Protein AF-X0WEZ9-F1 (afdb_monomer)

Radius of gyration: 29.3 Å; Cα contacts (8 Å, |Δi|>4): 334; chains: 1; bounding box: 61×36×74 Å

pLDDT: mean 95.78, std 3.7, range [72.44, 98.81]

Secondary structure (DSSP, 8-state):
-TT--HHHHHHHHHHHHHTT----EEEEE---SSPPGGG--TTHHHHHHHH-TTSEEEEEE-SPPPTT-HHHHHHHHTT-S-EEE-B-S-TTSSSTTTTTSB-HHHHHHHHHHHHHHHHHT---SSPPHHHHHHHHHHS-EEEESS-B-TTPBP-GGGEEEESS-SS--GGGHHHHTTPBBSS-B-TTPBP-GGGB-

Sequence (197 aa):
TGASYLSEIQETVNFIKSKGGKELALLHCNLAYPTPNNEANLLRIIELKNRFPEIIIGYSDHTIPDDEVTIPLIAVALGAKIIEKHFTLDRNLPEDDHYHSVDPTLLHRMIERFKLAEDATTLTAEITDSEISARKNARRSLVANKTIPKGSIITPDMIIPKRPGGGISPALINKVLGRKVKAPIQMDQQINWDLFD

Foldseek 3Di:
DEPDDPVVVVVVVVVCVVVVNDAAEAAQEHPDQAQDPVRLPLCVQVVCCVVCVSHQYAHEHRHAADQQSVSRLVNVLSPHPDYHFAEDCALPDDDRRSRRGDHPNSVVNSVVSSVVSVVVNDDDPDDDPVCPVVLQWVAWAKAAQAKDAAFDFDDPNGIDTDDDDPAHHPVCVVVRGRFGFHHIGHGRGGHHPVRGD

Mean predicted aligned error: 5.4 Å

Structure (mmCIF, N/CA/C/O backbone):
data_AF-X0WEZ9-F1
#
_entry.id   AF-X0WEZ9-F1
#
loop_
_atom_site.group_PDB
_atom_site.id
_atom_site.type_symbol
_atom_site.label_atom_id
_atom_site.label_alt_id
_atom_site.label_comp_id
_atom_site.label_asym_id
_atom_site.label_entity_id
_atom_site.label_seq_id
_atom_site.pdbx_PDB_ins_code
_atom_site.Cartn_x
_atom_site.Cartn_y
_atom_site.Cartn_z
_atom_site.occupancy
_atom_site.B_iso_or_equiv
_atom_site.auth_seq_id
_atom_site.auth_comp_id
_atom_site.auth_asym_id
_atom_site.auth_atom_id
_atom_site.pdbx_PDB_model_num
ATOM 1 N N . THR A 1 1 ? 3.824 -3.080 -22.231 1.00 96.00 1 THR A N 1
ATOM 2 C CA . THR A 1 1 ? 2.653 -2.733 -23.071 1.00 96.00 1 THR A CA 1
ATOM 3 C C . THR A 1 1 ? 2.662 -1.254 -23.461 1.00 96.00 1 THR A C 1
ATOM 5 O O . THR A 1 1 ? 1.619 -0.600 -23.428 1.00 96.00 1 THR A O 1
ATOM 8 N N . GLY A 1 2 ? 3.839 -0.699 -23.776 1.00 96.19 2 GLY A N 1
ATOM 9 C CA . GLY A 1 2 ? 3.969 0.708 -24.156 1.00 96.19 2 GLY A CA 1
ATOM 10 C C . GLY A 1 2 ? 3.319 0.972 -25.508 1.00 96.19 2 GLY A C 1
ATOM 11 O O . GLY A 1 2 ? 3.285 0.081 -26.351 1.00 96.19 2 GLY A O 1
ATOM 12 N N . ALA A 1 3 ? 2.765 2.173 -25.682 1.00 96.81 3 ALA A N 1
ATOM 13 C CA . ALA A 1 3 ? 2.066 2.591 -26.901 1.00 96.81 3 ALA A CA 1
ATOM 14 C C . ALA A 1 3 ? 0.916 1.660 -27.361 1.00 96.81 3 ALA A C 1
ATOM 16 O O . ALA A 1 3 ? 0.516 1.717 -28.517 1.00 96.81 3 ALA A O 1
ATOM 17 N N . SER A 1 4 ? 0.364 0.825 -26.470 1.00 97.50 4 SER A N 1
ATOM 18 C CA . SER A 1 4 ? -0.745 -0.085 -26.794 1.00 97.50 4 SER A CA 1
ATOM 19 C C . SER A 1 4 ? -2.068 0.371 -26.177 1.00 97.50 4 SER A C 1
ATOM 21 O O . SER A 1 4 ? -2.141 0.731 -24.990 1.00 97.50 4 SER A O 1
ATOM 23 N N . TYR A 1 5 ? -3.152 0.257 -26.941 1.00 97.06 5 TYR A N 1
ATOM 24 C CA . TYR A 1 5 ? -4.511 0.323 -26.415 1.00 97.06 5 TYR A CA 1
ATOM 25 C C . TYR A 1 5 ? -4.827 -0.910 -25.556 1.00 97.06 5 TYR A C 1
ATOM 27 O O . TYR A 1 5 ? -4.250 -1.985 -25.715 1.00 97.06 5 TYR A O 1
ATOM 35 N N . LEU A 1 6 ? -5.794 -0.783 -24.640 1.00 96.69 6 LEU A N 1
ATOM 36 C CA . LEU A 1 6 ? -6.224 -1.920 -23.808 1.00 96.69 6 LEU A CA 1
ATOM 37 C C . LEU A 1 6 ? -6.792 -3.080 -24.646 1.00 96.69 6 LEU A C 1
ATOM 39 O O . LEU A 1 6 ? -6.664 -4.234 -24.245 1.00 96.69 6 LEU A O 1
ATOM 43 N N . SER A 1 7 ? -7.399 -2.787 -25.800 1.00 97.88 7 SER A N 1
ATOM 44 C CA . SER A 1 7 ? -7.909 -3.796 -26.736 1.00 97.88 7 SER A CA 1
ATOM 45 C C . SER A 1 7 ? -6.796 -4.651 -27.339 1.00 97.88 7 SER A C 1
ATOM 47 O O . SER A 1 7 ? -6.939 -5.867 -27.383 1.00 97.88 7 SER A O 1
ATOM 49 N N . GLU A 1 8 ? -5.674 -4.044 -27.725 1.00 98.50 8 GLU A N 1
ATOM 50 C CA . GLU A 1 8 ? -4.525 -4.753 -28.306 1.00 98.50 8 GLU A CA 1
ATOM 51 C C . GLU A 1 8 ? -3.845 -5.649 -27.264 1.00 98.50 8 GLU A C 1
ATOM 53 O O . GLU A 1 8 ? -3.476 -6.793 -27.544 1.00 98.50 8 GLU A O 1
ATOM 58 N N . ILE A 1 9 ? -3.750 -5.164 -26.019 1.00 98.25 9 ILE A N 1
ATOM 59 C CA . ILE A 1 9 ? -3.261 -5.962 -24.888 1.00 98.25 9 ILE A CA 1
ATOM 60 C C . ILE A 1 9 ? -4.181 -7.170 -24.671 1.00 98.25 9 ILE A C 1
ATOM 62 O O . ILE A 1 9 ? -3.703 -8.297 -24.560 1.00 98.25 9 ILE A O 1
ATOM 66 N N . GLN A 1 10 ? -5.501 -6.960 -24.653 1.00 97.94 10 GLN A N 1
ATOM 67 C CA . GLN A 1 10 ? -6.481 -8.036 -24.486 1.00 97.94 10 GLN A CA 1
ATOM 68 C C . GLN A 1 10 ? -6.402 -9.075 -25.611 1.00 97.94 10 GLN A C 1
ATOM 70 O O . GLN A 1 10 ? -6.435 -10.273 -25.333 1.00 97.94 10 GLN A O 1
ATOM 75 N N . GLU A 1 11 ? -6.310 -8.631 -26.864 1.00 98.25 11 GLU A N 1
ATOM 76 C CA . GLU A 1 11 ? -6.184 -9.507 -28.028 1.00 98.25 11 GLU A CA 1
ATOM 77 C C . GLU A 1 11 ? -4.927 -10.376 -27.924 1.00 98.25 11 GLU A C 1
ATOM 79 O O . GLU A 1 11 ? -5.007 -11.597 -28.061 1.00 98.25 11 GLU A O 1
ATOM 84 N N . THR A 1 12 ? -3.796 -9.768 -27.563 1.00 97.69 12 THR A N 1
ATOM 85 C CA . THR A 1 12 ? -2.523 -10.472 -27.369 1.00 97.69 12 THR A CA 1
ATOM 86 C C . THR A 1 12 ? -2.615 -11.510 -26.248 1.00 97.69 12 THR A C 1
ATOM 88 O O . THR A 1 12 ? -2.212 -12.661 -26.429 1.00 97.69 12 THR A O 1
ATOM 91 N N . VAL A 1 13 ? -3.200 -11.147 -25.101 1.00 97.44 13 VAL A N 1
ATOM 92 C CA . VAL A 1 13 ? -3.421 -12.076 -23.978 1.00 97.44 13 VAL A CA 1
ATOM 93 C C . VAL A 1 13 ? -4.303 -13.254 -24.406 1.00 97.44 13 VAL A C 1
ATOM 95 O O . VAL A 1 13 ? -3.979 -14.407 -24.117 1.00 97.44 13 VAL A O 1
ATOM 98 N N . ASN A 1 14 ? -5.400 -12.988 -25.121 1.00 96.69 14 ASN A N 1
ATOM 99 C CA . ASN A 1 14 ? -6.308 -14.025 -25.614 1.00 96.69 14 ASN A CA 1
ATOM 100 C C . ASN A 1 14 ? -5.609 -14.959 -26.606 1.00 96.69 14 ASN A C 1
ATOM 102 O O . ASN A 1 14 ? -5.769 -16.179 -26.524 1.00 96.69 14 ASN A O 1
ATOM 106 N N . PHE A 1 15 ? -4.804 -14.401 -27.512 1.00 97.50 15 PHE A N 1
ATOM 107 C CA . PHE A 1 15 ? -4.026 -15.172 -28.470 1.00 97.50 15 PHE A CA 1
ATOM 108 C C . PHE A 1 15 ? -3.046 -16.116 -27.765 1.00 97.50 15 PHE A C 1
ATOM 110 O O . PHE A 1 15 ? -3.081 -17.320 -28.026 1.00 97.50 15 PHE A O 1
ATOM 117 N N . ILE A 1 16 ? -2.244 -15.616 -26.817 1.00 96.75 16 ILE A N 1
ATOM 118 C CA . ILE A 1 16 ? -1.285 -16.431 -26.049 1.00 96.75 16 ILE A CA 1
ATOM 119 C C . ILE A 1 16 ? -2.004 -17.570 -25.314 1.00 96.75 16 ILE A C 1
ATOM 121 O O . ILE A 1 16 ? -1.598 -18.732 -25.415 1.00 96.75 16 ILE A O 1
ATOM 125 N N . LYS A 1 17 ? -3.124 -17.271 -24.645 1.00 94.94 17 LYS A N 1
ATOM 126 C CA . LYS A 1 17 ? -3.940 -18.287 -23.961 1.00 94.94 17 LYS A CA 1
ATOM 127 C C . LYS A 1 17 ? -4.504 -19.333 -24.921 1.00 94.94 17 LYS A C 1
ATOM 129 O O . LYS A 1 17 ? -4.483 -20.519 -24.604 1.00 94.94 17 LYS A O 1
ATOM 134 N N . SER A 1 18 ? -4.955 -18.926 -26.111 1.00 96.75 18 SER A N 1
ATOM 135 C CA . SER A 1 18 ? -5.483 -19.848 -27.132 1.00 96.75 18 SER A CA 1
ATOM 136 C C . SER A 1 18 ? -4.440 -20.856 -27.633 1.00 96.75 18 SER A C 1
ATOM 138 O O . SER A 1 18 ? -4.794 -21.940 -28.092 1.00 96.75 18 SER A O 1
ATOM 140 N N . LYS A 1 19 ? -3.148 -20.521 -27.515 1.00 97.25 19 LYS A N 1
ATOM 141 C CA . LYS A 1 19 ? -2.018 -21.403 -27.837 1.00 97.25 19 LYS A CA 1
ATOM 142 C C . LYS A 1 19 ? -1.541 -22.241 -26.647 1.00 97.25 19 LYS A C 1
ATOM 144 O O . LYS A 1 19 ? -0.549 -22.950 -26.769 1.00 97.25 19 LYS A O 1
ATOM 149 N N . GLY A 1 20 ? -2.243 -22.183 -25.514 1.00 93.94 20 GLY A N 1
ATOM 150 C CA . GLY A 1 20 ? -1.893 -22.914 -24.299 1.00 93.94 20 GLY A CA 1
ATOM 151 C C . GLY A 1 20 ? -0.825 -22.235 -23.440 1.00 93.94 20 GLY A C 1
ATOM 152 O O . GLY A 1 20 ? -0.302 -22.878 -22.532 1.00 93.94 20 GLY A O 1
ATOM 153 N N . GLY A 1 21 ? -0.500 -20.960 -23.696 1.00 91.69 21 GLY A N 1
ATOM 154 C CA . GLY A 1 21 ? 0.394 -20.176 -22.846 1.00 91.69 21 GLY A CA 1
ATOM 155 C C . GLY A 1 21 ? -0.232 -19.921 -21.474 1.00 91.69 21 GLY A C 1
ATOM 156 O O . GLY A 1 21 ? -1.363 -19.441 -21.387 1.00 91.69 21 GLY A O 1
ATOM 157 N N . LYS A 1 22 ? 0.495 -20.271 -20.407 1.00 82.94 22 LYS A N 1
ATOM 158 C CA . LYS A 1 22 ? 0.015 -20.187 -19.013 1.00 82.94 22 LYS A CA 1
ATOM 159 C C . LYS A 1 22 ? 0.792 -19.197 -18.151 1.00 82.94 22 LYS A C 1
ATOM 161 O O . LYS A 1 22 ? 0.254 -18.716 -17.162 1.00 82.94 22 LYS A O 1
ATOM 166 N N . GLU A 1 23 ? 2.027 -18.890 -18.527 1.00 90.00 23 GLU A N 1
ATOM 167 C CA . GLU A 1 23 ? 2.923 -18.024 -17.765 1.00 90.00 23 GLU A CA 1
ATOM 168 C C . GLU A 1 23 ? 3.114 -16.728 -18.545 1.00 90.00 23 GLU A C 1
ATOM 170 O O . GLU A 1 23 ? 3.805 -16.690 -19.562 1.00 90.00 23 GLU A O 1
ATOM 175 N N . LEU A 1 24 ? 2.430 -15.675 -18.104 1.00 94.75 24 LEU A N 1
ATOM 176 C CA . LEU A 1 24 ? 2.505 -14.355 -18.712 1.00 94.75 24 LEU A CA 1
ATOM 177 C C . LEU A 1 24 ? 2.647 -13.307 -17.613 1.00 94.75 24 LEU A C 1
ATOM 179 O O . LEU A 1 24 ? 2.021 -13.407 -16.556 1.00 94.75 24 LEU A O 1
ATOM 183 N N . ALA A 1 25 ? 3.441 -12.282 -17.901 1.00 97.81 25 ALA A N 1
ATOM 184 C CA . ALA A 1 25 ? 3.451 -11.040 -17.155 1.00 97.81 25 ALA A CA 1
ATOM 185 C C . ALA A 1 25 ? 3.183 -9.872 -18.107 1.00 97.81 25 ALA A C 1
ATOM 187 O O . ALA A 1 25 ? 3.593 -9.897 -19.268 1.00 97.81 25 ALA A O 1
ATOM 188 N N . LEU A 1 26 ? 2.494 -8.843 -17.618 1.00 98.31 26 LEU A N 1
ATOM 189 C CA . LEU A 1 26 ? 2.238 -7.613 -18.360 1.00 98.31 26 LEU A CA 1
ATOM 190 C C . LEU A 1 26 ? 2.883 -6.447 -17.628 1.00 98.31 26 LEU A C 1
ATOM 192 O O . LEU A 1 26 ? 2.493 -6.114 -16.513 1.00 98.31 26 LEU A O 1
ATOM 196 N N . LEU A 1 27 ? 3.849 -5.800 -18.269 1.00 98.69 27 LEU A N 1
ATOM 197 C CA . LEU A 1 27 ? 4.472 -4.600 -17.725 1.00 98.69 27 LEU A CA 1
ATOM 198 C C . LEU A 1 27 ? 3.779 -3.371 -18.314 1.00 98.69 27 LEU A C 1
ATOM 200 O O . LEU A 1 27 ? 3.822 -3.163 -19.532 1.00 98.69 27 LEU A O 1
ATOM 204 N N . HIS A 1 28 ? 3.145 -2.557 -17.463 1.00 98.56 28 HIS A N 1
ATOM 205 C CA . HIS A 1 28 ? 2.751 -1.198 -17.848 1.00 98.56 28 HIS A CA 1
ATOM 206 C C . HIS A 1 28 ? 4.005 -0.420 -18.256 1.00 98.56 28 HIS A C 1
ATOM 208 O O . HIS A 1 28 ? 5.065 -0.617 -17.675 1.00 98.56 28 HIS A O 1
ATOM 214 N N . CYS A 1 29 ? 3.902 0.425 -19.272 1.00 98.06 29 CYS A N 1
ATOM 215 C CA . CYS A 1 29 ? 5.030 1.182 -19.794 1.00 98.06 29 CYS A CA 1
ATOM 216 C C . CYS A 1 29 ? 4.513 2.394 -20.574 1.00 98.06 29 CYS A C 1
ATOM 218 O O . CYS A 1 29 ? 3.489 2.293 -21.259 1.00 98.06 29 CYS A O 1
ATOM 220 N N . ASN A 1 30 ? 5.227 3.514 -20.497 1.00 97.38 30 ASN A N 1
ATOM 221 C CA . ASN A 1 30 ? 5.138 4.587 -21.480 1.00 97.38 30 ASN A CA 1
ATOM 222 C C . ASN A 1 30 ? 6.388 4.513 -22.375 1.00 97.38 30 ASN A C 1
ATOM 224 O O . ASN A 1 30 ? 7.507 4.387 -21.877 1.00 97.38 30 ASN A O 1
ATOM 228 N N . LEU A 1 31 ? 6.183 4.526 -23.693 1.00 95.38 31 LEU A N 1
ATOM 229 C CA . LEU A 1 31 ? 7.240 4.366 -24.691 1.00 95.38 31 LEU A CA 1
ATOM 230 C C . LEU A 1 31 ? 7.825 5.738 -25.070 1.00 95.38 31 LEU A C 1
ATOM 232 O O . LEU A 1 31 ? 7.757 6.154 -26.224 1.00 95.38 31 LEU A O 1
ATOM 236 N N . ALA A 1 32 ? 8.345 6.455 -24.075 1.00 94.44 32 ALA A N 1
ATOM 237 C CA . ALA A 1 32 ? 9.025 7.738 -24.231 1.00 94.44 32 ALA A CA 1
ATOM 238 C C . ALA A 1 32 ? 10.344 7.726 -23.444 1.00 94.44 32 ALA A C 1
ATOM 240 O O . ALA A 1 32 ? 10.366 7.260 -22.303 1.00 94.44 32 ALA A O 1
ATOM 241 N N . TYR A 1 33 ? 11.412 8.264 -24.044 1.00 93.81 33 TYR A N 1
ATOM 242 C CA . TYR A 1 33 ? 12.786 8.248 -23.525 1.00 93.81 33 TYR A CA 1
ATOM 243 C C . TYR A 1 33 ? 13.323 9.696 -23.444 1.00 93.81 33 TYR A C 1
ATOM 245 O O . TYR A 1 33 ? 13.798 10.223 -24.450 1.00 93.81 33 TYR A O 1
ATOM 253 N N . PRO A 1 34 ? 13.177 10.390 -22.298 1.00 94.94 34 PRO A N 1
ATOM 254 C CA . PRO A 1 34 ? 12.589 9.906 -21.060 1.00 94.94 34 PRO A CA 1
ATOM 255 C C . PRO A 1 34 ? 11.069 10.106 -21.055 1.00 94.94 34 PRO A C 1
ATOM 257 O O . PRO A 1 34 ? 10.523 10.987 -21.719 1.00 94.94 34 PRO A O 1
ATOM 260 N N . THR A 1 35 ? 10.375 9.331 -20.234 1.00 97.38 35 THR A N 1
ATOM 261 C CA . THR A 1 35 ? 8.957 9.555 -19.950 1.00 97.38 35 THR A CA 1
ATOM 262 C C . THR A 1 35 ? 8.822 10.723 -18.965 1.00 97.38 35 THR A C 1
ATOM 264 O O . THR A 1 35 ? 9.405 10.662 -17.878 1.00 97.38 35 THR A O 1
ATOM 267 N N . PRO A 1 36 ? 8.049 11.781 -19.275 1.00 97.38 36 PRO A N 1
ATOM 268 C CA . PRO A 1 36 ? 7.714 12.811 -18.296 1.00 97.38 36 PRO A CA 1
ATOM 269 C C . PRO A 1 36 ? 6.953 12.217 -17.104 1.00 97.38 36 PRO A C 1
ATOM 271 O O . PRO A 1 36 ? 6.063 11.385 -17.277 1.00 97.38 36 PRO A O 1
ATOM 274 N N . ASN A 1 37 ? 7.244 12.661 -15.879 1.00 97.12 37 ASN A N 1
ATOM 275 C CA . ASN A 1 37 ? 6.631 12.085 -14.671 1.00 97.12 37 ASN A CA 1
ATOM 276 C C . ASN A 1 37 ? 5.090 12.147 -14.680 1.00 97.12 37 ASN A C 1
ATOM 278 O O . ASN A 1 37 ? 4.428 11.216 -14.225 1.00 97.12 37 ASN A O 1
ATOM 282 N N . ASN A 1 38 ? 4.506 13.213 -15.235 1.00 96.56 38 ASN A N 1
ATOM 283 C CA . ASN A 1 38 ? 3.055 13.374 -15.391 1.00 96.56 38 ASN A CA 1
ATOM 284 C C . ASN A 1 38 ? 2.439 12.433 -16.445 1.00 96.56 38 ASN A C 1
ATOM 286 O O . ASN A 1 38 ? 1.220 12.290 -16.490 1.00 96.56 38 ASN A O 1
ATOM 290 N N . GLU A 1 39 ? 3.261 11.778 -17.263 1.00 97.94 39 GLU A N 1
ATOM 291 C CA . GLU A 1 39 ? 2.852 10.837 -18.308 1.00 97.94 39 GLU A CA 1
ATOM 292 C C . GLU A 1 39 ? 3.192 9.378 -17.967 1.00 97.94 39 GLU A C 1
ATOM 294 O O . GLU A 1 39 ? 2.792 8.468 -18.695 1.00 97.94 39 GLU A O 1
ATOM 299 N N . ALA A 1 40 ? 3.865 9.120 -16.839 1.00 97.81 40 ALA A N 1
ATOM 300 C CA . ALA A 1 40 ? 4.151 7.762 -16.368 1.00 97.81 4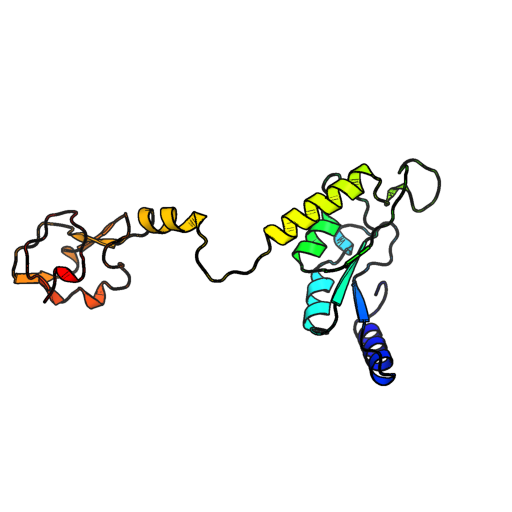0 ALA A 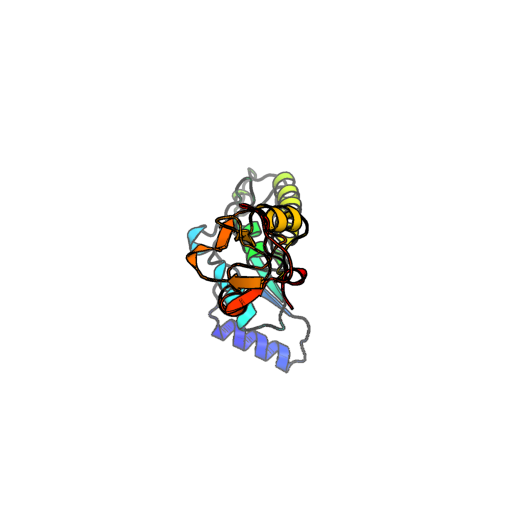CA 1
ATOM 301 C C . ALA A 1 40 ? 2.869 6.930 -16.169 1.00 97.81 40 ALA A C 1
ATOM 303 O O . ALA A 1 40 ? 2.884 5.711 -16.328 1.00 97.81 40 ALA A O 1
ATOM 304 N N . ASN A 1 41 ? 1.738 7.585 -15.868 1.00 97.44 41 ASN A N 1
ATOM 305 C CA . ASN A 1 41 ? 0.396 6.991 -15.842 1.00 97.44 41 ASN A CA 1
ATOM 306 C C . ASN A 1 41 ? 0.296 5.702 -14.994 1.00 97.44 41 ASN A C 1
ATOM 308 O O . ASN A 1 41 ? -0.294 4.702 -15.405 1.00 97.44 41 ASN A O 1
ATOM 312 N N . LEU A 1 42 ? 0.893 5.713 -13.798 1.00 98.44 42 LEU A N 1
ATOM 313 C CA . LEU A 1 42 ? 1.063 4.513 -12.969 1.00 98.44 42 LEU A CA 1
ATOM 314 C C . LEU A 1 42 ? -0.255 3.870 -12.506 1.00 98.44 42 LEU A C 1
ATOM 316 O O . LEU A 1 42 ? -0.286 2.669 -12.250 1.00 98.44 42 LEU A O 1
ATOM 320 N N . LEU A 1 43 ? -1.374 4.606 -12.465 1.00 98.38 43 LEU A N 1
ATOM 321 C CA . LEU A 1 43 ? -2.694 4.023 -12.167 1.00 98.38 43 LEU A CA 1
ATOM 322 C C . LEU A 1 43 ? -3.131 2.973 -13.203 1.00 98.38 43 LEU A C 1
ATOM 324 O O . LEU A 1 43 ? -3.984 2.135 -12.908 1.00 98.38 43 LEU A O 1
ATOM 328 N N . ARG A 1 44 ? -2.499 2.939 -14.383 1.00 97.75 44 ARG A N 1
ATOM 329 C CA . ARG A 1 44 ? -2.686 1.870 -15.369 1.00 97.75 44 ARG A CA 1
ATOM 330 C C . ARG A 1 44 ? -2.252 0.497 -14.843 1.00 97.75 44 ARG A C 1
ATOM 332 O O . ARG A 1 44 ? -2.795 -0.503 -15.295 1.00 97.75 44 ARG A O 1
ATOM 339 N N . ILE A 1 45 ? -1.369 0.434 -13.841 1.00 98.62 45 ILE A N 1
ATOM 340 C CA . ILE A 1 45 ? -1.036 -0.805 -13.118 1.00 98.62 45 ILE A CA 1
ATOM 341 C C . ILE A 1 45 ? -2.286 -1.376 -12.434 1.00 98.62 45 ILE A C 1
ATOM 343 O O . ILE A 1 45 ? -2.560 -2.568 -12.559 1.00 98.62 45 ILE A O 1
ATOM 347 N N . ILE A 1 46 ? -3.082 -0.536 -11.762 1.00 98.19 46 ILE A N 1
ATOM 348 C CA . ILE A 1 46 ? -4.331 -0.963 -11.110 1.00 98.19 46 ILE A CA 1
ATOM 349 C C . ILE A 1 46 ? -5.347 -1.436 -12.156 1.00 98.19 46 ILE A C 1
ATOM 351 O O . ILE A 1 46 ? -5.941 -2.498 -11.987 1.00 98.19 46 ILE A O 1
ATOM 355 N N . GLU A 1 47 ? -5.515 -0.689 -13.251 1.00 98.12 47 GLU A N 1
ATOM 356 C CA . GLU A 1 47 ? -6.420 -1.074 -14.344 1.00 98.12 47 GLU A CA 1
ATOM 357 C C . GLU A 1 47 ? -6.049 -2.443 -14.934 1.00 98.12 47 GLU A C 1
ATOM 359 O O . GLU A 1 47 ? -6.906 -3.316 -15.075 1.00 98.12 47 GLU A O 1
ATOM 364 N N . LEU A 1 48 ? -4.762 -2.672 -15.222 1.00 98.44 48 LEU A N 1
ATOM 365 C CA . LEU A 1 48 ? -4.287 -3.956 -15.738 1.00 98.44 48 LEU A CA 1
ATOM 366 C C . LEU A 1 48 ? -4.499 -5.092 -14.731 1.00 98.44 48 LEU A C 1
ATOM 368 O O . LEU A 1 48 ? -4.915 -6.173 -15.139 1.00 98.44 48 LEU A O 1
ATOM 372 N N . LYS A 1 49 ? -4.286 -4.852 -13.431 1.00 97.75 49 LYS A N 1
ATOM 373 C CA . LYS A 1 49 ? -4.553 -5.849 -12.378 1.00 97.75 49 LYS A CA 1
ATOM 374 C C . LYS A 1 49 ? -6.029 -6.219 -12.298 1.00 97.75 49 LYS A C 1
ATOM 376 O O . LYS A 1 49 ? -6.354 -7.392 -12.173 1.00 97.75 49 LYS A O 1
ATOM 381 N N . ASN A 1 50 ? -6.921 -5.236 -12.384 1.00 97.88 50 ASN A N 1
ATOM 382 C CA . ASN A 1 50 ? -8.362 -5.483 -12.343 1.00 97.88 50 ASN A CA 1
ATOM 383 C C . ASN A 1 50 ? -8.840 -6.247 -13.581 1.00 97.88 50 ASN A C 1
ATOM 385 O O . ASN A 1 50 ? -9.724 -7.095 -13.485 1.00 97.88 50 ASN A O 1
ATOM 389 N N . ARG A 1 51 ? -8.259 -5.945 -14.746 1.00 97.38 51 ARG A N 1
ATOM 390 C CA . ARG A 1 51 ? -8.645 -6.556 -16.019 1.00 97.38 51 ARG A CA 1
ATOM 391 C C . ARG A 1 51 ? -8.062 -7.953 -16.229 1.00 97.38 51 ARG A C 1
ATOM 393 O O . ARG A 1 51 ? -8.706 -8.782 -16.867 1.00 97.38 51 ARG A O 1
ATOM 400 N N . PHE A 1 52 ? -6.867 -8.201 -15.703 1.00 96.69 52 PHE A N 1
ATOM 401 C CA . PHE A 1 52 ? -6.132 -9.458 -15.836 1.00 96.69 52 PHE A CA 1
ATOM 402 C C . PHE A 1 52 ? -5.695 -9.981 -14.453 1.00 96.69 52 PHE A C 1
ATOM 404 O O . PHE A 1 52 ? -4.495 -10.052 -14.179 1.00 96.69 52 PHE A O 1
ATOM 411 N N . PRO A 1 53 ? -6.641 -10.320 -13.554 1.00 96.00 53 PRO A N 1
ATOM 412 C CA . PRO A 1 53 ? -6.345 -10.643 -12.153 1.00 96.00 53 PRO A CA 1
ATOM 413 C C . PRO A 1 53 ? -5.455 -11.879 -11.963 1.00 96.00 53 PRO A C 1
ATOM 415 O O . PRO A 1 53 ? -4.799 -12.019 -10.934 1.00 96.00 53 PRO A O 1
ATOM 418 N N . GLU A 1 54 ? -5.423 -12.779 -12.941 1.00 94.19 54 GLU A N 1
ATOM 419 C CA . GLU A 1 54 ? -4.587 -13.979 -12.958 1.00 94.19 54 GLU A CA 1
ATOM 420 C C . GLU A 1 54 ? -3.171 -13.752 -13.512 1.00 94.19 54 GLU A C 1
ATOM 422 O O . GLU A 1 54 ? -2.354 -14.670 -13.482 1.00 94.19 54 GLU A O 1
ATOM 427 N N . ILE A 1 55 ? -2.879 -12.563 -14.047 1.00 97.00 55 ILE A N 1
ATOM 428 C CA . ILE A 1 55 ? -1.615 -12.247 -14.719 1.00 97.00 55 ILE A CA 1
ATOM 429 C C . ILE A 1 55 ? -0.756 -11.370 -13.811 1.00 97.00 55 ILE A C 1
ATOM 431 O O . ILE A 1 55 ? -1.230 -10.403 -13.216 1.00 97.00 55 ILE A O 1
ATOM 435 N N . ILE A 1 56 ? 0.540 -11.680 -13.727 1.00 97.94 56 ILE A N 1
ATOM 436 C CA . ILE A 1 56 ? 1.488 -10.852 -12.978 1.00 97.94 56 ILE A CA 1
ATOM 437 C C . ILE A 1 56 ? 1.621 -9.501 -13.682 1.00 97.94 56 ILE A C 1
ATOM 439 O O . ILE A 1 56 ? 2.016 -9.432 -14.846 1.00 97.94 56 ILE A O 1
ATOM 443 N N . ILE A 1 57 ? 1.315 -8.417 -12.973 1.00 98.56 57 ILE A N 1
ATOM 444 C CA . ILE A 1 57 ? 1.460 -7.060 -13.502 1.00 98.56 57 ILE A CA 1
ATOM 445 C C . ILE A 1 57 ? 2.757 -6.445 -12.986 1.00 98.56 57 ILE A C 1
ATOM 447 O O . ILE A 1 57 ? 3.045 -6.495 -11.791 1.00 98.56 57 ILE A O 1
ATOM 451 N N . GLY A 1 58 ? 3.533 -5.860 -13.889 1.00 98.62 58 GLY A N 1
ATOM 452 C CA . GLY A 1 58 ? 4.755 -5.123 -13.596 1.00 98.62 58 GLY A CA 1
ATOM 453 C C . GLY A 1 58 ? 4.742 -3.710 -14.173 1.00 98.62 58 GLY A C 1
ATOM 454 O O . GLY A 1 58 ? 3.724 -3.234 -14.683 1.00 98.62 58 GLY A O 1
ATOM 455 N N . TYR A 1 59 ? 5.893 -3.056 -14.124 1.00 98.81 59 TYR A N 1
ATOM 456 C CA . TYR A 1 59 ? 6.128 -1.731 -14.676 1.00 98.81 59 TYR A CA 1
ATOM 457 C C . TYR A 1 59 ? 7.523 -1.668 -15.310 1.00 98.81 59 TYR A C 1
ATOM 459 O O . TYR A 1 59 ? 8.504 -2.041 -14.674 1.00 98.81 59 TYR A O 1
ATOM 467 N N . SER A 1 60 ? 7.592 -1.224 -16.564 1.00 98.56 60 SER A N 1
ATOM 468 C CA . SER A 1 60 ? 8.832 -0.901 -17.276 1.00 98.56 60 SER A CA 1
ATOM 469 C C . SER A 1 60 ? 8.936 0.618 -17.376 1.00 98.56 60 SER A C 1
ATOM 471 O O . SER A 1 60 ? 8.039 1.280 -17.912 1.00 98.56 60 SER A O 1
ATOM 473 N N . ASP A 1 61 ? 9.980 1.159 -16.751 1.00 98.38 61 ASP A N 1
ATOM 474 C CA . ASP A 1 61 ? 10.105 2.565 -16.399 1.00 98.38 61 ASP A CA 1
ATOM 475 C C . ASP A 1 61 ? 11.172 3.295 -17.221 1.00 98.38 61 ASP A C 1
ATOM 477 O O . ASP A 1 61 ? 12.354 2.960 -17.171 1.00 98.38 61 ASP A O 1
ATOM 481 N N . HIS A 1 62 ? 10.778 4.393 -17.862 1.00 97.62 62 HIS A N 1
ATOM 482 C CA . HIS A 1 62 ? 11.671 5.253 -18.646 1.00 97.62 62 HIS A CA 1
ATOM 483 C C . HIS A 1 62 ? 11.724 6.696 -18.123 1.00 97.62 62 HIS A C 1
ATOM 485 O O . HIS A 1 62 ? 12.172 7.596 -18.830 1.00 97.62 62 HIS A O 1
ATOM 491 N N . THR A 1 63 ? 11.252 6.970 -16.902 1.00 97.81 63 THR A N 1
ATOM 492 C CA . THR A 1 63 ? 11.419 8.309 -16.311 1.00 97.81 63 THR A CA 1
ATOM 493 C C . THR A 1 63 ? 12.879 8.589 -15.950 1.00 97.81 63 THR A C 1
ATOM 495 O O . THR A 1 63 ? 13.686 7.674 -15.784 1.00 97.81 63 THR A O 1
ATOM 498 N N . ILE A 1 64 ? 13.247 9.857 -15.777 1.00 96.94 64 ILE A N 1
ATOM 499 C CA . ILE A 1 64 ? 14.547 10.192 -15.181 1.00 96.94 64 ILE A CA 1
ATOM 500 C C . ILE A 1 64 ? 14.495 9.820 -13.688 1.00 96.94 64 ILE A C 1
ATOM 502 O O . ILE A 1 64 ? 13.551 10.237 -13.010 1.00 96.94 64 ILE A O 1
ATOM 506 N N . PRO A 1 65 ? 15.467 9.057 -13.153 1.00 96.00 65 PRO A N 1
ATOM 507 C CA . PRO A 1 65 ? 15.468 8.705 -11.742 1.00 96.00 65 PRO A CA 1
ATOM 508 C C . PRO A 1 65 ? 15.825 9.922 -10.885 1.00 96.00 65 PRO A C 1
ATOM 510 O O . PRO A 1 65 ? 16.753 10.674 -11.198 1.00 96.00 65 PRO A O 1
ATOM 513 N N . ASP A 1 66 ? 15.095 10.084 -9.787 1.00 96.50 66 ASP A N 1
ATOM 514 C CA . ASP A 1 66 ? 15.471 10.940 -8.669 1.00 96.50 66 ASP A CA 1
ATOM 515 C C . ASP A 1 66 ? 16.213 10.127 -7.598 1.00 96.50 66 ASP A 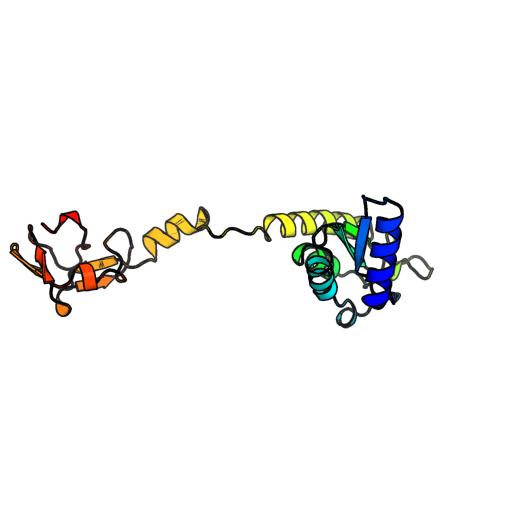C 1
ATOM 517 O O . ASP A 1 66 ? 16.313 8.898 -7.672 1.00 96.50 66 ASP A O 1
ATOM 521 N N . ASP A 1 67 ? 16.731 10.819 -6.583 1.00 94.94 67 ASP A N 1
ATOM 522 C CA . ASP A 1 67 ? 17.505 10.194 -5.508 1.00 94.94 67 ASP A CA 1
ATOM 523 C C . ASP A 1 67 ? 16.707 9.162 -4.713 1.00 94.94 67 ASP A C 1
ATOM 525 O O . ASP A 1 67 ? 17.313 8.324 -4.057 1.00 94.94 67 ASP A O 1
ATOM 529 N N . GLU A 1 68 ? 15.377 9.204 -4.753 1.00 95.50 68 GLU A N 1
ATOM 530 C CA . GLU A 1 68 ? 14.497 8.311 -3.996 1.00 95.50 68 GLU A CA 1
ATOM 531 C C . GLU A 1 68 ? 13.793 7.271 -4.862 1.00 95.50 68 GLU A C 1
ATOM 533 O O . GLU A 1 68 ? 12.987 6.492 -4.348 1.00 95.50 68 GLU A O 1
ATOM 538 N N . VAL A 1 69 ? 14.129 7.226 -6.158 1.00 96.12 69 VAL A N 1
ATOM 539 C CA . VAL A 1 69 ? 13.568 6.305 -7.156 1.00 96.12 69 VAL A CA 1
ATOM 540 C C . VAL A 1 69 ? 12.042 6.244 -7.057 1.00 96.12 69 VAL A C 1
ATOM 542 O O . VAL A 1 69 ? 11.412 5.182 -7.064 1.00 96.12 69 VAL A O 1
ATOM 545 N N . THR A 1 70 ? 11.451 7.435 -6.953 1.00 97.69 70 THR A N 1
ATOM 546 C CA . THR A 1 70 ? 10.069 7.664 -6.530 1.00 97.69 70 THR A CA 1
ATOM 547 C C . THR A 1 70 ? 9.067 6.999 -7.466 1.00 97.69 70 THR A C 1
ATOM 549 O O . THR A 1 70 ? 8.109 6.377 -7.012 1.00 97.69 70 THR A O 1
ATOM 552 N N . ILE A 1 71 ? 9.278 7.092 -8.781 1.00 98.19 71 ILE A N 1
ATOM 553 C CA . ILE A 1 71 ? 8.357 6.528 -9.778 1.00 98.19 71 ILE A CA 1
ATOM 554 C C . ILE A 1 71 ? 8.316 4.986 -9.699 1.00 98.19 71 ILE A C 1
ATOM 556 O O . ILE A 1 71 ? 7.219 4.444 -9.519 1.00 98.19 71 ILE A O 1
ATOM 560 N N . PRO A 1 72 ? 9.455 4.262 -9.734 1.00 97.94 72 PRO A N 1
ATOM 561 C CA . PRO A 1 72 ? 9.489 2.829 -9.440 1.00 97.94 72 PRO A CA 1
ATOM 562 C C . PRO A 1 72 ? 8.857 2.454 -8.095 1.00 97.94 72 PRO A C 1
ATOM 564 O O . PRO A 1 72 ? 8.106 1.482 -8.014 1.00 97.94 72 PRO A O 1
ATOM 567 N N . LEU A 1 73 ? 9.122 3.235 -7.043 1.00 97.94 73 LEU A N 1
ATOM 568 C CA . LEU A 1 73 ? 8.584 2.989 -5.706 1.00 97.94 73 LEU A CA 1
ATOM 569 C C . LEU A 1 73 ? 7.051 3.061 -5.679 1.00 97.94 73 LEU A C 1
ATOM 571 O O . LEU A 1 73 ? 6.394 2.177 -5.125 1.00 97.94 73 LEU A O 1
ATOM 575 N N . ILE A 1 74 ? 6.468 4.080 -6.319 1.00 98.00 74 ILE A N 1
ATOM 576 C CA . ILE A 1 74 ? 5.011 4.213 -6.448 1.00 98.00 74 ILE A CA 1
ATOM 577 C C . ILE A 1 74 ? 4.438 3.028 -7.233 1.00 98.00 74 ILE A C 1
ATOM 579 O O . ILE A 1 74 ? 3.397 2.496 -6.851 1.00 98.00 74 ILE A O 1
ATOM 583 N N . ALA A 1 75 ? 5.107 2.568 -8.295 1.00 98.25 75 ALA A N 1
ATOM 584 C CA . ALA A 1 75 ? 4.652 1.406 -9.057 1.00 98.25 75 ALA A CA 1
ATOM 585 C C . ALA A 1 75 ? 4.560 0.140 -8.183 1.00 98.25 75 ALA A C 1
ATOM 587 O O . ALA A 1 75 ? 3.547 -0.566 -8.234 1.00 98.25 75 ALA A O 1
ATOM 588 N N . VAL A 1 76 ? 5.563 -0.111 -7.331 1.00 97.94 76 VAL A N 1
ATOM 589 C CA . VAL A 1 76 ? 5.539 -1.210 -6.346 1.00 97.94 76 VAL A CA 1
ATOM 590 C C . VAL A 1 76 ? 4.397 -1.030 -5.345 1.00 97.94 76 VAL A C 1
ATOM 592 O O . VAL A 1 76 ? 3.648 -1.977 -5.110 1.00 97.94 76 VAL A O 1
ATOM 595 N N . ALA A 1 77 ? 4.187 0.182 -4.822 1.00 97.06 77 ALA A N 1
ATOM 596 C CA . ALA A 1 77 ? 3.093 0.470 -3.889 1.00 97.06 77 ALA A CA 1
ATOM 597 C C . ALA A 1 77 ? 1.691 0.277 -4.509 1.00 97.06 77 ALA A C 1
ATOM 599 O O . ALA A 1 77 ? 0.755 -0.137 -3.828 1.00 97.06 77 ALA A O 1
ATOM 600 N N . LEU A 1 78 ? 1.540 0.511 -5.818 1.00 97.25 78 LEU A N 1
ATOM 601 C CA . LEU A 1 78 ? 0.320 0.200 -6.584 1.00 97.25 78 LEU A CA 1
ATOM 602 C C . LEU A 1 78 ? 0.195 -1.305 -6.911 1.00 97.25 78 LEU A C 1
ATOM 604 O O . LEU A 1 78 ? -0.821 -1.789 -7.429 1.00 97.25 78 LEU A O 1
ATOM 608 N N . GLY A 1 79 ? 1.218 -2.074 -6.548 1.00 96.25 79 GLY A N 1
ATOM 609 C CA . GLY A 1 79 ? 1.263 -3.522 -6.586 1.00 96.25 79 GLY A CA 1
ATOM 610 C C . GLY A 1 79 ? 1.790 -4.099 -7.891 1.00 96.25 79 GLY A C 1
ATOM 611 O O . GLY A 1 79 ? 1.386 -5.215 -8.226 1.00 96.25 79 GLY A O 1
ATOM 612 N N . 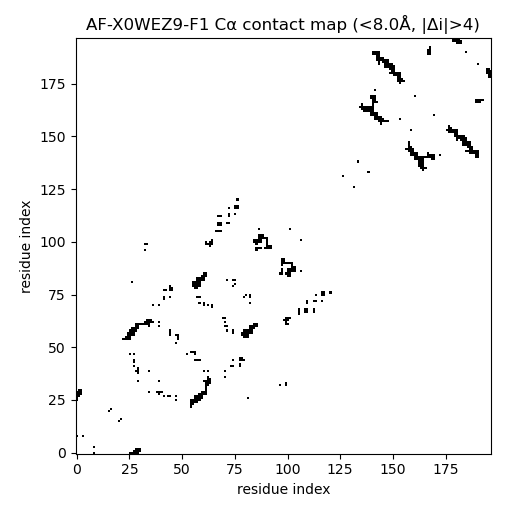ALA A 1 80 ? 2.655 -3.372 -8.606 1.00 98.06 80 ALA A N 1
ATOM 613 C CA . ALA A 1 80 ? 3.545 -3.978 -9.589 1.00 98.06 80 ALA A CA 1
ATOM 614 C C . ALA A 1 80 ? 4.466 -4.997 -8.895 1.00 98.06 80 ALA A C 1
ATOM 616 O O . ALA A 1 80 ? 4.960 -4.759 -7.795 1.00 98.06 80 ALA A O 1
ATOM 617 N N . LYS A 1 81 ? 4.677 -6.146 -9.536 1.00 97.31 81 LYS A N 1
ATOM 618 C CA . LYS A 1 81 ? 5.491 -7.263 -9.026 1.00 97.31 81 LYS A CA 1
ATOM 619 C C . LYS A 1 81 ? 6.794 -7.471 -9.788 1.00 97.31 81 LYS A C 1
ATOM 621 O O . LYS A 1 81 ? 7.634 -8.252 -9.362 1.00 97.31 81 LYS A O 1
ATOM 626 N N . ILE A 1 82 ? 6.946 -6.778 -10.908 1.00 98.44 82 ILE A N 1
ATOM 627 C CA . ILE A 1 82 ? 8.156 -6.750 -11.722 1.00 98.44 82 ILE A CA 1
ATOM 628 C C . ILE A 1 82 ? 8.433 -5.282 -12.004 1.00 98.44 82 ILE A C 1
ATOM 630 O O . ILE A 1 82 ? 7.526 -4.579 -12.448 1.00 98.44 82 ILE A O 1
ATOM 634 N N . ILE A 1 83 ? 9.655 -4.834 -11.737 1.00 98.50 83 ILE A N 1
ATOM 635 C CA . ILE A 1 83 ? 10.126 -3.505 -12.117 1.00 98.50 83 ILE A CA 1
ATOM 636 C C . ILE A 1 83 ? 11.284 -3.678 -13.090 1.00 98.50 83 ILE A C 1
ATOM 638 O O . ILE A 1 83 ? 12.243 -4.387 -12.795 1.00 98.50 83 ILE A O 1
ATOM 642 N N . GLU A 1 84 ? 11.183 -3.019 -14.234 1.00 98.50 84 GLU A N 1
ATOM 643 C CA . GLU A 1 84 ? 12.226 -2.947 -15.249 1.00 98.50 84 GLU A CA 1
ATOM 644 C C . GLU A 1 84 ? 12.679 -1.490 -15.388 1.00 98.50 84 GLU A C 1
ATOM 646 O O . GLU A 1 84 ? 11.852 -0.577 -15.437 1.00 98.50 84 GLU A O 1
ATOM 651 N N . LYS A 1 85 ? 13.996 -1.269 -15.393 1.00 97.69 85 LYS A N 1
ATOM 652 C CA . LYS A 1 85 ? 14.628 0.052 -15.458 1.00 97.69 85 LYS A CA 1
ATOM 653 C C . LYS A 1 85 ? 15.957 -0.074 -16.195 1.00 97.69 85 LYS A C 1
ATOM 655 O O . LYS A 1 85 ? 16.686 -1.039 -15.959 1.00 97.69 85 LYS A O 1
ATOM 660 N N . HIS A 1 86 ? 16.285 0.897 -17.046 1.00 97.00 86 HIS A N 1
ATOM 661 C CA . HIS A 1 86 ? 17.607 0.951 -17.670 1.00 97.00 86 HIS A CA 1
ATOM 662 C C . HIS A 1 86 ? 18.700 1.109 -16.605 1.00 97.00 86 HIS A C 1
ATOM 664 O O . HIS A 1 86 ? 18.503 1.793 -15.597 1.00 97.00 86 HIS A O 1
ATOM 670 N N . PHE A 1 87 ? 19.852 0.482 -16.837 1.00 97.25 87 PHE A N 1
ATOM 671 C CA . PHE A 1 87 ? 20.989 0.479 -15.923 1.00 97.25 87 PHE A CA 1
ATOM 672 C C . PHE A 1 87 ? 22.263 0.921 -16.644 1.00 97.25 87 PHE A C 1
ATOM 674 O O . PHE A 1 87 ? 22.525 0.504 -17.770 1.00 97.25 87 PHE A O 1
ATOM 681 N N . THR A 1 88 ? 23.085 1.714 -15.962 1.00 97.06 88 THR A N 1
ATOM 682 C CA . THR A 1 88 ? 24.401 2.150 -16.440 1.00 97.06 88 THR A CA 1
ATOM 683 C C . THR A 1 88 ? 25.435 2.076 -15.320 1.00 97.06 88 THR A C 1
ATOM 685 O O . THR A 1 88 ? 25.090 2.114 -14.145 1.00 97.06 88 THR A O 1
ATOM 688 N N . LEU A 1 89 ? 26.721 2.004 -15.663 1.00 96.25 89 LEU A N 1
ATOM 689 C CA . LEU A 1 89 ? 27.800 2.179 -14.682 1.00 96.25 89 LEU A CA 1
ATOM 690 C C . LEU A 1 89 ? 28.081 3.657 -14.380 1.00 96.25 89 LEU A C 1
ATOM 692 O O . LEU A 1 89 ? 28.539 3.977 -13.288 1.00 96.25 89 LEU A O 1
ATOM 696 N N . ASP A 1 90 ? 27.793 4.542 -15.333 1.00 94.38 90 ASP A N 1
ATOM 697 C CA . ASP A 1 90 ? 27.934 5.991 -15.200 1.00 94.38 90 ASP A CA 1
ATOM 698 C C . ASP A 1 90 ? 26.856 6.686 -16.045 1.00 94.38 90 ASP A C 1
ATOM 700 O O . ASP A 1 90 ? 26.658 6.374 -17.222 1.00 94.38 90 ASP A O 1
ATOM 704 N N . ARG A 1 91 ? 26.110 7.599 -15.421 1.00 92.75 91 ARG A N 1
ATOM 705 C CA . ARG A 1 91 ? 25.008 8.345 -16.049 1.00 92.75 91 ARG A CA 1
ATOM 706 C C . ARG A 1 91 ? 25.488 9.520 -16.900 1.00 92.75 91 ARG A C 1
ATOM 708 O O . ARG A 1 91 ? 24.687 10.090 -17.632 1.00 92.75 91 ARG A O 1
ATOM 715 N N . ASN A 1 92 ? 26.768 9.877 -16.801 1.00 91.62 92 ASN A N 1
ATOM 716 C CA . ASN A 1 92 ? 27.388 10.956 -17.570 1.00 91.62 92 ASN A CA 1
ATOM 717 C C . ASN A 1 92 ? 28.017 10.470 -18.883 1.00 91.62 92 ASN A C 1
ATOM 719 O O . ASN A 1 92 ? 28.580 11.283 -19.620 1.00 91.62 92 ASN A O 1
ATOM 723 N N . LEU A 1 93 ? 27.961 9.163 -19.167 1.00 91.44 93 LEU A N 1
ATOM 724 C CA . LEU A 1 93 ? 28.447 8.622 -20.430 1.00 91.44 93 LEU A CA 1
ATOM 725 C C . LEU A 1 93 ? 27.650 9.205 -21.609 1.00 91.44 93 LEU A C 1
ATOM 727 O O . LEU A 1 93 ? 26.440 9.419 -21.483 1.00 91.44 93 LEU A O 1
ATOM 731 N N . PRO A 1 94 ? 28.314 9.474 -22.748 1.00 80.94 94 PRO A N 1
ATOM 732 C CA . PRO A 1 94 ? 27.616 9.823 -23.980 1.00 80.94 94 PRO A CA 1
ATOM 733 C C . PRO A 1 94 ? 26.779 8.624 -24.451 1.00 80.94 94 PRO A C 1
ATOM 735 O O . PRO A 1 94 ? 27.183 7.500 -24.185 1.00 80.94 94 PRO A O 1
ATOM 738 N N . GLU A 1 95 ? 25.682 8.884 -25.176 1.00 78.75 95 GLU A N 1
ATOM 739 C CA . GLU A 1 95 ? 24.660 7.948 -25.713 1.00 78.75 95 GLU A CA 1
ATOM 740 C C . GLU A 1 95 ? 23.280 8.052 -25.034 1.00 78.75 95 GLU A C 1
ATOM 742 O O . GLU A 1 95 ? 23.135 8.517 -23.901 1.00 78.75 95 GLU A O 1
ATOM 747 N N . ASP A 1 96 ? 22.250 7.644 -25.784 1.00 72.44 96 ASP A N 1
ATOM 748 C CA . ASP A 1 96 ? 20.858 8.075 -25.600 1.00 72.44 96 ASP A CA 1
ATOM 749 C C . ASP A 1 96 ? 20.118 7.444 -24.401 1.00 72.44 96 ASP A C 1
ATOM 751 O O . ASP A 1 96 ? 19.012 7.880 -24.080 1.00 72.44 96 ASP A O 1
ATOM 755 N N . ASP A 1 97 ? 20.745 6.537 -23.639 1.00 87.44 97 ASP A N 1
ATOM 756 C CA . ASP A 1 97 ? 20.084 5.849 -22.516 1.00 87.44 97 ASP A CA 1
ATOM 757 C C . ASP A 1 97 ? 20.734 6.045 -21.135 1.00 87.44 97 ASP A C 1
ATOM 759 O O . ASP A 1 97 ? 20.124 5.746 -20.101 1.00 87.44 97 ASP A O 1
ATOM 763 N N . HIS A 1 98 ? 21.949 6.594 -21.056 1.00 92.50 98 HIS A N 1
ATOM 764 C CA . HIS A 1 98 ? 22.679 6.665 -19.783 1.00 92.50 98 HIS A CA 1
ATOM 765 C C . HIS A 1 98 ? 22.064 7.654 -18.782 1.00 92.50 98 HIS A C 1
ATOM 767 O O . HIS A 1 98 ? 21.995 7.367 -17.586 1.00 92.50 98 HIS A O 1
ATOM 773 N N . TYR A 1 99 ? 21.560 8.799 -19.247 1.00 90.56 99 TYR A N 1
ATOM 774 C CA . TYR A 1 99 ? 21.098 9.875 -18.360 1.00 90.56 99 TYR A CA 1
ATOM 775 C C . TYR A 1 99 ? 19.817 9.523 -17.575 1.00 90.56 99 TYR A C 1
ATOM 777 O O . TYR A 1 99 ? 19.630 9.996 -16.445 1.00 90.56 99 TYR A O 1
ATOM 785 N N . HIS A 1 100 ? 18.946 8.680 -18.144 1.00 92.19 100 HIS A N 1
ATOM 786 C CA . HIS A 1 100 ? 17.695 8.220 -17.523 1.00 92.19 100 HIS A CA 1
ATOM 787 C C . HIS A 1 100 ? 17.786 6.793 -16.948 1.00 92.19 100 HIS A C 1
ATOM 789 O O . HIS A 1 100 ? 16.814 6.276 -16.392 1.00 92.19 100 HIS A O 1
ATOM 795 N N . SER A 1 101 ? 18.964 6.174 -17.035 1.00 96.44 101 SER A N 1
ATOM 796 C CA . SER A 1 101 ? 19.286 4.923 -16.353 1.00 96.44 101 SER A CA 1
ATOM 797 C C . SER A 1 101 ? 19.545 5.136 -14.863 1.00 96.44 101 SER A C 1
ATOM 799 O O . SER A 1 101 ? 19.961 6.214 -14.430 1.00 96.44 101 SER A O 1
ATOM 801 N N . VAL A 1 102 ? 19.368 4.076 -14.077 1.00 97.38 102 VAL A N 1
ATOM 802 C CA . VAL A 1 102 ? 19.904 4.002 -12.713 1.00 97.38 102 VAL A CA 1
ATOM 803 C C . VAL A 1 102 ? 21.345 3.502 -12.730 1.00 97.38 102 VAL A C 1
ATOM 805 O O . VAL A 1 102 ? 21.722 2.686 -13.567 1.00 97.38 102 VAL A O 1
ATOM 808 N N . ASP A 1 103 ? 22.154 4.000 -11.803 1.00 97.38 103 ASP A N 1
ATOM 809 C CA . ASP A 1 103 ? 23.524 3.534 -11.577 1.00 97.38 103 ASP A CA 1
ATOM 810 C C . ASP A 1 103 ? 23.576 2.510 -10.420 1.00 97.38 103 ASP A C 1
ATOM 812 O O . ASP A 1 103 ? 22.533 2.217 -9.823 1.00 97.38 103 ASP A O 1
ATOM 816 N N . PRO A 1 104 ? 24.743 1.937 -10.059 1.00 97.88 104 PRO A N 1
ATOM 817 C CA . PRO A 1 104 ? 24.830 0.993 -8.943 1.00 97.88 104 PRO A CA 1
ATOM 818 C C . PRO A 1 104 ? 24.310 1.544 -7.606 1.00 97.88 104 PRO A C 1
ATOM 820 O O . PRO A 1 104 ? 23.734 0.792 -6.817 1.00 97.88 104 PRO A O 1
ATOM 823 N N . THR A 1 105 ? 24.480 2.846 -7.353 1.00 97.75 105 THR A N 1
ATOM 824 C CA . THR A 1 105 ? 24.024 3.499 -6.117 1.00 97.75 105 THR A CA 1
ATOM 825 C C . THR A 1 105 ? 22.503 3.579 -6.093 1.00 97.75 105 THR A C 1
ATOM 827 O O . THR A 1 105 ? 21.870 3.190 -5.109 1.00 97.75 105 THR A O 1
ATOM 830 N N . LEU A 1 106 ? 21.904 4.042 -7.191 1.00 97.94 106 LEU A N 1
ATOM 831 C CA . LEU A 1 106 ? 20.454 4.139 -7.327 1.00 97.94 106 LEU A CA 1
ATOM 832 C C . LEU A 1 106 ? 19.796 2.759 -7.372 1.00 97.94 106 LEU A C 1
ATOM 834 O O . LEU A 1 106 ? 18.758 2.579 -6.747 1.00 97.94 106 LEU A O 1
ATOM 838 N N . LEU A 1 107 ? 20.407 1.765 -8.021 1.00 98.06 107 LEU A N 1
ATOM 839 C CA . LEU A 1 107 ? 19.893 0.395 -8.037 1.00 98.06 107 LEU A CA 1
ATOM 840 C C . LEU A 1 107 ? 19.868 -0.217 -6.630 1.00 98.06 107 LEU A C 1
ATOM 842 O O . LEU A 1 107 ? 18.875 -0.834 -6.245 1.00 98.06 107 LEU A O 1
ATOM 846 N N . HIS A 1 108 ? 20.927 -0.021 -5.838 1.00 97.88 108 HIS A N 1
ATOM 847 C CA . HIS A 1 108 ? 20.932 -0.459 -4.442 1.00 97.88 108 HIS A CA 1
ATOM 848 C C . HIS A 1 108 ? 19.785 0.191 -3.660 1.00 97.88 108 HIS A C 1
ATOM 850 O O . HIS A 1 108 ? 19.020 -0.494 -2.980 1.00 97.88 108 HIS A O 1
ATOM 856 N N . ARG A 1 109 ? 19.600 1.501 -3.847 1.00 97.88 109 ARG A N 1
ATOM 857 C CA . ARG A 1 109 ? 18.509 2.244 -3.219 1.00 97.88 109 ARG A CA 1
ATOM 858 C C . ARG A 1 109 ? 17.129 1.773 -3.679 1.00 97.88 109 ARG A C 1
ATOM 860 O O . ARG A 1 109 ? 16.239 1.664 -2.845 1.00 97.88 109 ARG A O 1
ATOM 867 N N . MET A 1 110 ? 16.940 1.424 -4.955 1.00 97.56 110 MET A N 1
ATOM 868 C CA . MET A 1 110 ? 15.696 0.804 -5.443 1.00 97.56 110 MET A CA 1
ATOM 869 C C . MET A 1 110 ? 15.350 -0.446 -4.654 1.00 97.56 110 MET A C 1
ATOM 871 O O . MET A 1 110 ? 14.222 -0.566 -4.190 1.00 97.56 110 MET A O 1
ATOM 875 N N . ILE A 1 111 ? 16.313 -1.340 -4.443 1.00 97.06 111 ILE A N 1
ATOM 876 C CA . ILE A 1 111 ? 16.082 -2.586 -3.705 1.00 97.06 111 ILE A CA 1
ATOM 877 C C . ILE A 1 111 ? 15.663 -2.294 -2.255 1.00 97.06 111 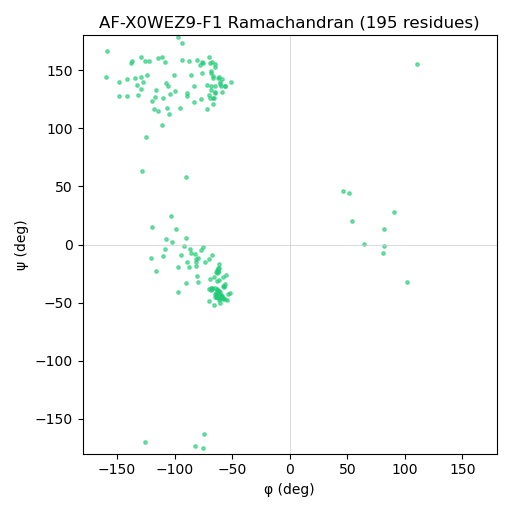ILE A C 1
ATOM 879 O O . ILE A 1 111 ? 14.689 -2.872 -1.768 1.00 97.06 111 ILE A O 1
ATOM 883 N N . GLU A 1 112 ? 16.346 -1.369 -1.574 1.00 97.62 112 GLU A N 1
ATOM 884 C CA . GLU A 1 112 ? 15.986 -0.960 -0.208 1.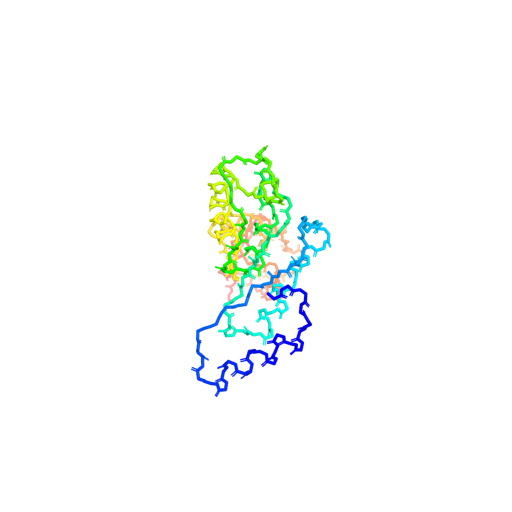00 97.62 112 GLU A CA 1
ATOM 885 C C . GLU A 1 112 ? 14.582 -0.342 -0.141 1.00 97.62 112 GLU A C 1
ATOM 887 O O . GLU A 1 112 ? 13.780 -0.682 0.734 1.00 97.62 112 GLU A O 1
ATOM 892 N N . ARG A 1 113 ? 14.263 0.551 -1.084 1.00 97.00 113 ARG A N 1
ATOM 893 C CA . ARG A 1 113 ? 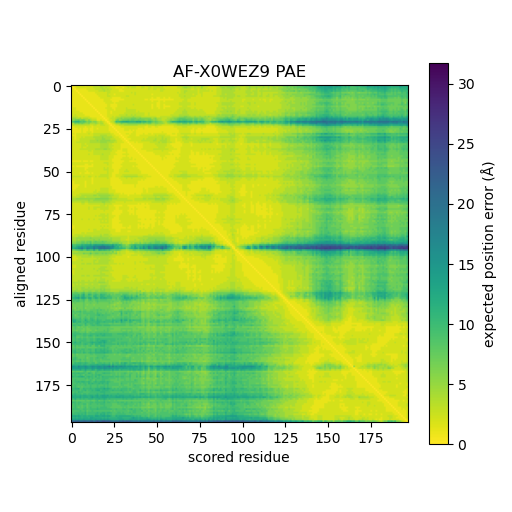12.969 1.238 -1.155 1.00 97.00 113 ARG A CA 1
ATOM 894 C C . ARG A 1 113 ? 11.832 0.281 -1.505 1.00 97.00 113 ARG A C 1
ATOM 896 O O . ARG A 1 113 ? 10.756 0.402 -0.924 1.00 97.00 113 ARG A O 1
ATOM 903 N N . PHE A 1 114 ? 12.058 -0.696 -2.380 1.00 96.75 114 PHE A N 1
ATOM 904 C CA . PHE A 1 114 ? 11.056 -1.715 -2.706 1.00 96.75 114 PHE A CA 1
ATOM 905 C C . PHE A 1 114 ? 10.712 -2.562 -1.493 1.00 96.75 114 PHE A C 1
ATOM 907 O O . PHE A 1 114 ? 9.532 -2.726 -1.200 1.00 96.75 114 PHE A O 1
ATOM 914 N N . LYS A 1 115 ? 11.718 -3.002 -0.730 1.00 95.81 115 LYS A N 1
ATOM 915 C CA . LYS A 1 115 ? 11.476 -3.742 0.510 1.00 95.81 115 LYS A CA 1
ATOM 916 C C . LYS A 1 115 ? 10.663 -2.924 1.515 1.00 95.81 115 LYS A C 1
ATOM 918 O O . LYS A 1 115 ? 9.693 -3.425 2.072 1.00 95.81 115 LYS A O 1
ATOM 923 N N . LEU A 1 116 ? 11.000 -1.644 1.685 1.00 95.31 116 LEU A N 1
ATOM 924 C CA . LEU A 1 116 ? 10.222 -0.737 2.530 1.00 95.31 116 LEU A CA 1
ATOM 925 C C . LEU A 1 116 ? 8.761 -0.619 2.063 1.00 95.31 116 LEU A C 1
ATOM 927 O O . LEU A 1 116 ? 7.855 -0.646 2.893 1.00 95.31 116 LEU A O 1
ATOM 931 N N . ALA A 1 117 ? 8.518 -0.480 0.757 1.00 95.19 117 ALA A N 1
ATOM 932 C CA . ALA A 1 117 ? 7.158 -0.422 0.230 1.00 95.19 117 ALA A CA 1
ATOM 933 C C . ALA A 1 117 ? 6.398 -1.729 0.456 1.00 95.19 117 ALA A C 1
ATOM 935 O O . ALA A 1 117 ? 5.236 -1.676 0.847 1.00 95.19 117 ALA A O 1
ATOM 936 N N . GLU A 1 118 ? 7.026 -2.886 0.259 1.00 93.25 118 GLU A N 1
ATOM 937 C CA . GLU A 1 118 ? 6.397 -4.182 0.528 1.00 93.25 118 GLU A CA 1
ATOM 938 C C . GLU A 1 118 ? 6.011 -4.331 2.004 1.00 93.25 118 GLU A C 1
ATOM 940 O O . GLU A 1 118 ? 4.876 -4.708 2.301 1.00 93.25 118 GLU A O 1
ATOM 945 N N . ASP A 1 119 ? 6.902 -3.944 2.920 1.00 93.00 119 ASP A N 1
ATOM 946 C CA . ASP A 1 119 ? 6.641 -3.975 4.361 1.00 93.00 119 ASP A CA 1
ATOM 947 C C . ASP A 1 119 ? 5.508 -3.000 4.757 1.00 93.00 119 ASP A C 1
ATOM 949 O O . ASP A 1 119 ? 4.672 -3.308 5.612 1.00 93.00 119 ASP A O 1
ATOM 953 N N . ALA A 1 120 ? 5.444 -1.825 4.119 1.00 93.44 120 ALA A N 1
ATOM 954 C CA . ALA A 1 120 ? 4.501 -0.754 4.456 1.00 93.44 120 ALA A CA 1
ATOM 955 C C . ALA A 1 120 ? 3.126 -0.850 3.766 1.00 93.44 120 ALA A C 1
ATOM 957 O O . ALA A 1 120 ? 2.174 -0.221 4.225 1.00 93.44 120 ALA A O 1
ATOM 958 N N . THR A 1 121 ? 2.998 -1.604 2.671 1.00 91.06 121 THR A N 1
ATOM 959 C CA . THR A 1 121 ? 1.754 -1.706 1.872 1.00 91.06 121 THR A CA 1
ATOM 960 C C . THR A 1 121 ? 0.983 -3.003 2.119 1.00 91.06 121 THR A C 1
ATOM 962 O O . THR A 1 121 ? 0.192 -3.456 1.288 1.00 91.06 121 THR A O 1
ATOM 965 N N . THR A 1 122 ? 1.180 -3.601 3.295 1.00 88.31 122 THR A N 1
ATOM 966 C CA . THR A 1 122 ? 0.403 -4.759 3.739 1.00 88.31 122 THR A CA 1
ATOM 967 C C . THR A 1 122 ? -1.062 -4.385 3.987 1.00 88.31 122 THR A C 1
ATOM 969 O O . THR A 1 122 ? -1.390 -3.288 4.439 1.00 88.31 122 THR A O 1
ATOM 972 N N . LEU A 1 123 ? -1.972 -5.313 3.683 1.00 87.88 123 LEU A N 1
ATOM 973 C CA . LEU A 1 123 ? -3.400 -5.149 3.944 1.00 87.88 123 LEU A CA 1
ATOM 974 C C . LEU A 1 123 ? -3.794 -5.993 5.156 1.00 87.88 123 LEU A C 1
ATOM 976 O O . LEU A 1 123 ? -3.820 -7.220 5.081 1.00 87.88 123 LEU A O 1
ATOM 980 N N . THR A 1 124 ? -4.149 -5.329 6.252 1.00 88.31 124 THR A N 1
ATOM 981 C CA . THR A 1 124 ? -4.773 -5.952 7.423 1.00 88.31 124 THR A CA 1
ATOM 982 C C . THR A 1 124 ? -6.023 -5.172 7.808 1.00 88.31 124 THR A C 1
ATOM 984 O O . THR A 1 124 ? -6.018 -3.943 7.836 1.00 88.31 124 THR A O 1
ATOM 987 N N . ALA A 1 125 ? -7.117 -5.887 8.070 1.00 89.94 125 ALA A N 1
ATOM 988 C CA . ALA A 1 125 ? -8.339 -5.300 8.625 1.00 89.94 125 ALA A CA 1
ATOM 989 C C . ALA A 1 125 ? -8.305 -5.242 10.165 1.00 89.94 125 ALA A C 1
ATOM 991 O O . ALA A 1 125 ? -9.228 -4.714 10.787 1.00 89.94 125 ALA A O 1
ATOM 992 N N . GLU A 1 126 ? -7.252 -5.793 10.770 1.00 92.44 126 GLU A N 1
ATOM 993 C CA . GLU A 1 126 ? -7.086 -5.902 12.212 1.00 92.44 126 GLU A CA 1
ATOM 994 C C . GLU A 1 126 ? -6.303 -4.721 12.790 1.00 92.44 126 GLU A C 1
ATOM 996 O O . GLU A 1 126 ? -5.547 -4.037 12.102 1.00 92.44 126 GLU A O 1
ATOM 1001 N N . ILE A 1 127 ? -6.477 -4.505 14.093 1.00 91.75 127 ILE A N 1
ATOM 1002 C CA . ILE A 1 127 ? -5.684 -3.539 14.862 1.00 91.75 127 ILE A CA 1
ATOM 1003 C C . ILE A 1 127 ? -4.253 -4.061 14.945 1.00 91.75 127 ILE A C 1
ATOM 1005 O O . ILE A 1 127 ? -4.048 -5.225 15.294 1.00 91.75 127 ILE A O 1
ATOM 1009 N N . THR A 1 128 ? -3.269 -3.208 14.680 1.00 93.31 128 THR A N 1
ATOM 1010 C CA . THR A 1 128 ? -1.868 -3.621 14.788 1.00 93.31 128 THR A CA 1
ATOM 1011 C C . THR A 1 128 ? -1.420 -3.688 16.248 1.00 93.31 128 THR A C 1
ATOM 1013 O O . THR A 1 128 ? -1.955 -2.999 17.123 1.00 93.31 128 THR A O 1
ATOM 1016 N N . ASP A 1 129 ? -0.377 -4.469 16.533 1.00 93.88 129 ASP A N 1
ATOM 1017 C CA . ASP A 1 129 ? 0.176 -4.573 17.891 1.00 93.88 129 ASP A CA 1
ATOM 1018 C C . ASP A 1 129 ? 0.611 -3.211 18.454 1.00 93.88 129 ASP A C 1
ATOM 1020 O O . ASP A 1 129 ? 0.392 -2.910 19.633 1.00 93.88 129 ASP A O 1
ATOM 1024 N N . SER A 1 130 ? 1.154 -2.341 17.594 1.00 93.88 130 SER A N 1
ATOM 1025 C CA . SER A 1 130 ? 1.545 -0.972 17.952 1.00 93.88 130 SER A CA 1
ATOM 1026 C C . SER A 1 130 ? 0.357 -0.099 18.378 1.00 93.88 130 SER A C 1
ATOM 1028 O O . SER A 1 130 ? 0.522 0.832 19.170 1.00 93.88 130 SER A O 1
ATOM 1030 N N . GLU A 1 131 ? -0.856 -0.420 17.928 1.00 94.19 131 GLU A N 1
ATOM 1031 C CA . GLU A 1 131 ? -2.079 0.299 18.271 1.00 94.19 131 GLU A CA 1
ATOM 1032 C C . GLU A 1 131 ? -2.769 -0.228 19.537 1.00 94.19 131 GLU A C 1
ATOM 1034 O O . GLU A 1 131 ? -3.609 0.480 20.096 1.00 94.19 131 GLU A O 1
ATOM 1039 N N . ILE A 1 132 ? -2.436 -1.424 20.044 1.00 92.94 132 ILE A N 1
ATOM 1040 C CA . ILE A 1 132 ? -3.135 -2.039 21.193 1.00 92.94 132 ILE A CA 1
ATOM 1041 C C . ILE A 1 132 ? -3.112 -1.119 22.423 1.00 92.94 132 ILE A C 1
ATOM 1043 O O . ILE A 1 132 ? -4.150 -0.869 23.049 1.00 92.94 132 ILE A O 1
ATOM 1047 N N . SER A 1 133 ? -1.942 -0.566 22.756 1.00 93.94 133 SER A N 1
ATOM 1048 C CA . SER A 1 133 ? -1.790 0.359 23.888 1.00 93.94 133 SER A CA 1
ATOM 1049 C C . SER A 1 133 ? -2.584 1.651 23.671 1.00 93.94 133 SER A C 1
ATOM 1051 O O . SER A 1 133 ? -3.336 2.091 24.548 1.00 93.94 133 SER A O 1
ATOM 1053 N N . ALA A 1 134 ? -2.495 2.226 22.469 1.00 93.75 134 ALA A N 1
ATOM 1054 C CA . ALA A 1 134 ? -3.254 3.417 22.105 1.00 93.75 134 ALA A CA 1
ATOM 1055 C C . ALA A 1 134 ? -4.762 3.155 22.186 1.00 93.75 134 ALA A C 1
ATOM 1057 O O . ALA A 1 134 ? -5.507 3.969 22.727 1.00 93.75 134 ALA A O 1
ATOM 1058 N N . ARG A 1 135 ? -5.231 1.988 21.744 1.00 91.38 135 ARG A N 1
ATOM 1059 C CA . ARG A 1 135 ? -6.635 1.593 21.834 1.00 91.38 135 ARG A CA 1
ATOM 1060 C C . ARG A 1 135 ? -7.094 1.481 23.284 1.00 91.38 135 ARG A C 1
ATOM 1062 O O . ARG A 1 135 ? -8.157 2.011 23.604 1.00 91.38 135 ARG A O 1
ATOM 1069 N N . LYS A 1 136 ? -6.304 0.851 24.159 1.00 90.69 136 LYS A N 1
ATOM 1070 C CA . LYS A 1 136 ? -6.609 0.745 25.596 1.00 90.69 136 LYS A CA 1
ATOM 1071 C C . LYS A 1 136 ? -6.728 2.125 26.251 1.00 90.69 136 LYS A C 1
ATOM 1073 O O . LYS A 1 136 ? -7.676 2.367 26.991 1.00 90.69 136 LYS A O 1
ATOM 1078 N N . ASN A 1 137 ? -5.813 3.041 25.940 1.00 93.69 137 ASN A N 1
ATOM 1079 C CA . ASN A 1 137 ? -5.695 4.319 26.648 1.00 93.69 137 ASN A CA 1
ATOM 1080 C C . ASN A 1 137 ? -6.532 5.456 26.033 1.00 93.69 137 ASN A C 1
ATOM 1082 O O . ASN A 1 137 ? -7.030 6.324 26.748 1.00 93.69 137 ASN A O 1
ATOM 1086 N N . ALA A 1 138 ? -6.701 5.471 24.709 1.00 94.88 138 ALA A N 1
ATOM 1087 C CA . ALA A 1 138 ? -7.337 6.572 23.986 1.00 94.88 138 ALA A CA 1
ATOM 1088 C C . ALA A 1 138 ? -8.824 6.340 23.678 1.00 94.88 138 ALA A C 1
ATOM 1090 O O . ALA A 1 138 ? -9.546 7.314 23.417 1.00 94.88 138 ALA A O 1
ATOM 1091 N N . ARG A 1 139 ? -9.313 5.091 23.713 1.00 95.06 139 ARG A N 1
ATOM 1092 C CA . ARG A 1 139 ? -10.760 4.829 23.651 1.00 95.06 139 ARG A CA 1
ATOM 1093 C C . ARG A 1 139 ? -11.432 5.331 24.927 1.00 95.06 139 ARG A C 1
ATOM 1095 O O . ARG A 1 139 ? -10.791 5.517 25.954 1.00 95.06 139 ARG A O 1
ATOM 1102 N N . ARG A 1 140 ? -12.731 5.602 24.837 1.00 96.94 140 ARG A N 1
ATOM 1103 C CA . ARG A 1 140 ? -13.546 5.990 25.989 1.00 96.94 140 ARG A CA 1
ATOM 1104 C C . ARG A 1 140 ? -14.335 4.786 26.482 1.00 96.94 140 ARG A C 1
ATOM 1106 O O . ARG A 1 140 ? -14.787 3.987 25.662 1.00 96.94 140 ARG A O 1
ATOM 1113 N N . SER A 1 141 ? -14.545 4.713 27.784 1.00 97.38 141 SER A N 1
ATOM 1114 C CA . SER A 1 141 ? -15.559 3.884 28.429 1.00 97.38 141 SER A CA 1
ATOM 1115 C C . SER A 1 141 ? -16.604 4.767 29.106 1.00 97.38 141 SER A C 1
ATOM 1117 O O . SER A 1 141 ? -16.362 5.945 29.380 1.00 97.38 141 SER A O 1
ATOM 1119 N N . LEU A 1 142 ? -17.774 4.205 29.389 1.00 98.06 142 LEU A N 1
ATOM 1120 C CA . LEU A 1 142 ? -18.732 4.827 30.292 1.00 98.06 142 LEU A CA 1
ATOM 1121 C C . LEU A 1 142 ? -18.127 4.875 31.696 1.00 98.06 142 LEU A C 1
ATOM 1123 O O . LEU A 1 142 ? -17.626 3.869 32.199 1.00 98.06 142 LEU A O 1
ATOM 1127 N N . VAL A 1 143 ? -18.175 6.047 32.315 1.00 98.00 143 VAL A N 1
ATOM 1128 C CA . VAL A 1 143 ? -17.823 6.256 33.720 1.00 98.00 143 VAL A CA 1
ATOM 1129 C C . VAL A 1 143 ? -18.986 6.926 34.432 1.00 98.00 143 VAL A C 1
ATOM 1131 O O . VAL A 1 143 ? -19.818 7.576 33.794 1.00 98.00 143 VAL A O 1
ATOM 1134 N N . ALA A 1 144 ? -19.047 6.788 35.748 1.00 97.94 144 ALA A N 1
ATOM 1135 C CA . ALA A 1 144 ? -20.036 7.488 36.546 1.00 97.94 144 ALA A CA 1
ATOM 1136 C C . ALA A 1 144 ? -19.745 8.999 36.559 1.00 97.94 144 ALA A C 1
ATOM 1138 O O . ALA A 1 144 ? -18.652 9.440 36.903 1.00 97.94 144 ALA A O 1
ATOM 1139 N N . ASN A 1 145 ? -20.737 9.806 36.197 1.00 98.25 145 ASN A N 1
ATOM 1140 C CA . ASN A 1 145 ? -20.664 11.268 36.231 1.00 98.25 145 ASN A CA 1
ATOM 1141 C C . ASN A 1 145 ? -20.924 11.840 37.640 1.00 98.25 145 ASN A C 1
ATOM 1143 O O . ASN A 1 145 ? -20.699 13.016 37.901 1.00 98.25 145 ASN A O 1
ATOM 1147 N N . LYS A 1 146 ? -21.426 10.998 38.542 1.00 97.81 146 LYS A N 1
ATOM 1148 C CA . LYS A 1 146 ? -21.704 11.271 39.955 1.00 97.81 146 LYS A CA 1
ATOM 1149 C C . LYS A 1 146 ? -21.761 9.945 40.706 1.00 97.81 146 LYS A C 1
ATOM 1151 O O . LYS A 1 146 ? -21.868 8.900 40.072 1.00 97.81 146 LYS A O 1
ATOM 1156 N N . THR A 1 147 ? -21.732 9.970 42.033 1.00 98.00 147 THR A N 1
ATOM 1157 C CA . THR A 1 147 ? -21.919 8.751 42.831 1.00 98.00 147 THR A CA 1
ATOM 1158 C C . THR A 1 147 ? -23.334 8.184 42.639 1.00 98.00 147 THR A C 1
ATOM 1160 O O . THR A 1 147 ? -24.322 8.913 42.735 1.00 98.00 147 THR A O 1
ATOM 1163 N N . ILE A 1 148 ? -23.427 6.879 42.369 1.00 97.94 148 ILE A N 1
ATOM 1164 C CA . ILE A 1 148 ? -24.660 6.130 42.091 1.00 97.94 148 ILE A CA 1
ATOM 1165 C C . ILE A 1 148 ? -24.875 5.113 43.226 1.00 97.94 148 ILE A C 1
ATOM 1167 O O . ILE A 1 148 ? -24.061 4.198 43.383 1.00 97.94 148 ILE A O 1
ATOM 1171 N N . PRO A 1 149 ? -25.939 5.240 44.038 1.00 97.56 149 PRO A N 1
ATOM 1172 C CA . PRO A 1 149 ? -26.230 4.294 45.115 1.00 97.56 149 PRO A CA 1
ATOM 1173 C C . PRO A 1 149 ? -26.564 2.878 44.624 1.00 97.56 149 PRO A C 1
ATOM 1175 O O . PRO A 1 149 ? -27.080 2.678 43.525 1.00 97.56 149 PRO A O 1
ATOM 1178 N N . LYS A 1 150 ? -26.340 1.877 45.485 1.00 97.44 150 LYS A N 1
ATOM 1179 C CA . LYS A 1 150 ? -26.781 0.497 45.235 1.00 97.44 150 LYS A CA 1
ATOM 1180 C C . LYS A 1 150 ? -28.293 0.454 44.994 1.00 97.44 150 LYS A C 1
ATOM 1182 O O . LYS A 1 150 ? -29.066 1.037 45.748 1.00 97.44 150 LYS A O 1
ATOM 1187 N N . GLY A 1 151 ? -28.712 -0.305 43.987 1.00 96.75 151 GLY A N 1
ATOM 1188 C CA . GLY A 1 151 ? -30.113 -0.503 43.637 1.00 96.75 151 GLY A CA 1
ATOM 1189 C C . GLY A 1 151 ? -30.722 0.611 42.784 1.00 96.75 151 GLY A C 1
ATOM 1190 O O . GLY A 1 151 ? -31.888 0.486 42.413 1.00 96.75 151 GLY A O 1
ATOM 1191 N N . SER A 1 152 ? -29.972 1.667 42.452 1.00 97.25 152 SER A N 1
ATOM 1192 C CA . SER A 1 152 ? -30.426 2.705 41.524 1.00 97.25 152 SER A CA 1
ATOM 1193 C C . SER A 1 152 ? -30.553 2.180 40.093 1.00 97.25 152 SER A C 1
ATOM 1195 O O . SER A 1 152 ? -29.813 1.292 39.668 1.00 97.25 152 SER A O 1
ATOM 1197 N N . ILE A 1 153 ? -31.487 2.761 39.342 1.00 97.81 153 ILE A N 1
ATOM 1198 C CA . ILE A 1 153 ? -31.621 2.562 37.897 1.00 97.81 153 ILE A CA 1
ATOM 1199 C C . ILE A 1 153 ? -30.755 3.603 37.184 1.00 97.81 153 ILE A C 1
ATOM 1201 O O . ILE A 1 153 ? -30.877 4.791 37.480 1.00 97.81 153 ILE A O 1
ATOM 1205 N N . ILE A 1 154 ? -29.888 3.179 36.259 1.00 97.44 154 ILE A N 1
ATOM 1206 C CA . ILE A 1 154 ? -29.014 4.100 35.519 1.00 97.44 154 ILE A CA 1
ATOM 1207 C C . ILE A 1 154 ? -29.847 5.022 34.620 1.00 97.44 154 ILE A C 1
ATOM 1209 O O . ILE A 1 154 ? -30.583 4.554 33.745 1.00 97.44 154 ILE A O 1
ATOM 1213 N N . THR A 1 155 ? -29.637 6.330 34.769 1.00 97.88 155 THR A N 1
ATOM 1214 C CA . THR A 1 155 ? -30.162 7.381 33.888 1.00 97.88 155 THR A CA 1
ATOM 1215 C C . THR A 1 155 ? -29.039 8.045 33.074 1.00 97.88 155 THR A C 1
ATOM 1217 O O . THR A 1 155 ? -27.865 7.931 33.437 1.00 97.88 155 THR A O 1
ATOM 1220 N N . PRO A 1 156 ? -29.350 8.747 31.966 1.00 97.31 156 PRO A N 1
ATOM 1221 C CA . PRO A 1 156 ? -28.327 9.345 31.100 1.00 97.31 156 PRO A CA 1
ATOM 1222 C C . PRO A 1 156 ? -27.385 10.334 31.795 1.00 97.31 156 PRO A C 1
ATOM 1224 O O . PRO A 1 156 ? -26.201 10.364 31.488 1.00 97.31 156 PRO A O 1
ATOM 1227 N N . ASP A 1 157 ? -27.873 11.112 32.759 1.00 97.56 157 ASP A N 1
ATOM 1228 C CA . ASP A 1 157 ? -27.088 12.102 33.507 1.00 97.56 157 ASP A CA 1
ATOM 1229 C C . ASP A 1 157 ? -26.122 11.478 34.535 1.00 97.56 157 ASP A C 1
ATOM 1231 O O . ASP A 1 157 ? -25.214 12.152 35.032 1.00 97.56 157 ASP A O 1
ATOM 1235 N N . MET A 1 158 ? -26.302 10.190 34.858 1.00 98.19 158 MET A N 1
ATOM 1236 C CA . MET A 1 158 ? -25.445 9.443 35.783 1.00 98.19 158 MET A CA 1
ATOM 1237 C C . MET A 1 158 ? -24.159 8.934 35.141 1.00 98.19 158 MET A C 1
ATOM 1239 O O . MET A 1 158 ? -23.227 8.601 35.868 1.00 98.19 158 MET A O 1
ATOM 1243 N N . ILE A 1 159 ? -24.090 8.855 33.813 1.00 97.88 159 ILE A N 1
ATOM 1244 C CA . ILE A 1 159 ? -22.956 8.269 33.099 1.00 97.88 159 ILE A CA 1
ATOM 1245 C C . ILE A 1 159 ? -22.442 9.212 32.022 1.00 97.88 159 ILE A C 1
ATOM 1247 O O . ILE A 1 159 ? -23.195 9.914 31.359 1.00 97.88 159 ILE A O 1
ATOM 1251 N N . ILE A 1 160 ? -21.131 9.217 31.828 1.00 98.12 160 ILE A N 1
ATOM 1252 C CA . ILE A 1 160 ? -20.475 10.052 30.828 1.00 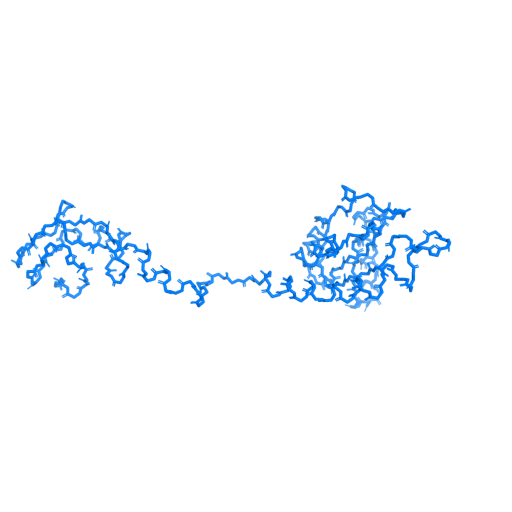98.12 160 ILE A CA 1
ATOM 1253 C C . ILE A 1 160 ? -19.324 9.274 30.176 1.00 98.12 160 ILE A C 1
ATOM 1255 O O . ILE A 1 160 ? -18.639 8.507 30.851 1.00 98.12 160 ILE A O 1
ATOM 1259 N N . PRO A 1 161 ? -19.077 9.421 28.864 1.00 97.75 161 PRO A N 1
ATOM 1260 C CA . PRO A 1 161 ? -17.906 8.826 28.226 1.00 97.75 161 PRO A CA 1
ATOM 1261 C C . PRO A 1 161 ? -16.603 9.538 28.628 1.00 97.75 161 PRO A C 1
ATOM 1263 O O . PRO A 1 161 ? -16.393 10.691 28.244 1.00 97.75 161 PRO A O 1
ATOM 1266 N N . LYS A 1 162 ? -15.677 8.844 29.301 1.00 97.25 162 LYS A N 1
ATOM 1267 C CA . LYS A 1 162 ? -14.306 9.332 29.572 1.00 97.25 162 LYS A CA 1
ATOM 1268 C C . LYS A 1 162 ? -13.256 8.296 29.164 1.00 97.25 162 LYS A C 1
ATOM 1270 O O . LYS A 1 162 ? -13.580 7.138 28.932 1.00 97.25 162 LYS A O 1
ATOM 1275 N N . ARG A 1 163 ? -12.006 8.739 29.001 1.00 96.56 163 ARG A N 1
ATOM 1276 C CA . ARG A 1 163 ? -10.831 7.859 28.849 1.00 96.56 163 ARG A CA 1
ATOM 1277 C C . ARG A 1 163 ? -10.371 7.361 30.233 1.00 96.56 163 ARG A C 1
ATOM 1279 O O . ARG A 1 163 ? -10.646 8.062 31.206 1.00 96.56 163 ARG A O 1
ATOM 1286 N N . PRO A 1 164 ? -9.625 6.245 30.327 1.00 94.69 164 PRO A N 1
ATOM 1287 C CA . PRO A 1 164 ? -9.246 5.334 29.241 1.00 94.69 164 PRO A CA 1
ATOM 1288 C C . PRO A 1 164 ? -10.414 4.436 28.811 1.00 94.69 164 PRO A C 1
ATOM 1290 O O . PRO A 1 164 ? -11.542 4.594 29.274 1.00 94.69 164 PRO A O 1
ATOM 1293 N N . GLY A 1 165 ? -10.154 3.504 27.895 1.00 91.62 165 GLY A N 1
ATOM 1294 C CA . GLY A 1 165 ? -11.059 2.395 27.630 1.00 91.62 165 GLY A CA 1
ATOM 1295 C C . GLY A 1 165 ? -10.992 1.361 28.758 1.00 91.62 165 GLY A C 1
ATOM 1296 O O . GLY A 1 165 ? -10.484 1.626 29.845 1.00 91.62 165 GLY A O 1
ATOM 1297 N N . GLY A 1 166 ? -11.489 0.154 28.497 1.00 88.69 166 GLY A N 1
ATOM 1298 C CA . GLY A 1 166 ? -11.466 -0.961 29.454 1.00 88.69 166 GLY A CA 1
ATOM 1299 C C . GLY A 1 166 ? -12.802 -1.193 30.158 1.00 88.69 166 GLY A C 1
ATOM 1300 O O . GLY A 1 166 ? -13.148 -2.344 30.387 1.00 88.69 166 GLY A O 1
ATOM 1301 N N . GLY A 1 167 ? -13.586 -0.136 30.392 1.00 93.50 167 GLY A N 1
ATOM 1302 C CA . GLY A 1 167 ? -14.996 -0.258 30.776 1.00 93.50 167 GLY A CA 1
ATOM 1303 C C . GLY A 1 167 ? -15.942 -0.467 29.586 1.00 93.50 167 GLY A C 1
ATOM 1304 O O . GLY A 1 167 ? -15.516 -0.581 28.432 1.00 93.50 167 GLY A O 1
ATOM 1305 N N . ILE A 1 168 ? -17.252 -0.454 29.846 1.00 96.75 168 ILE A N 1
ATOM 1306 C CA . ILE A 1 168 ? -18.280 -0.587 28.802 1.00 96.75 168 ILE A CA 1
ATOM 1307 C C . ILE A 1 168 ? -18.136 0.535 27.767 1.00 96.75 168 ILE A C 1
ATOM 1309 O O . ILE A 1 168 ? -18.065 1.717 28.106 1.00 96.75 168 ILE A O 1
ATOM 1313 N N . SER A 1 169 ? -18.133 0.168 26.483 1.00 96.75 169 SER A N 1
ATOM 1314 C CA . SER A 1 169 ? -18.087 1.126 25.376 1.00 96.75 169 SER A CA 1
ATOM 1315 C C . SER A 1 169 ? -19.296 2.076 25.400 1.00 96.75 169 SER A C 1
ATOM 1317 O O . SER A 1 169 ? -20.429 1.603 25.514 1.00 96.75 169 SER A O 1
ATOM 1319 N N . PRO A 1 170 ? -19.109 3.392 25.183 1.00 96.88 170 PRO A N 1
ATOM 1320 C CA . PRO A 1 170 ? -20.202 4.352 25.027 1.00 96.88 170 PRO A CA 1
ATOM 1321 C C . PRO A 1 170 ? -21.205 3.991 23.929 1.00 96.88 170 PRO A C 1
ATOM 1323 O O . PRO A 1 170 ? -22.374 4.345 24.033 1.00 96.88 170 PRO A O 1
ATOM 1326 N N . ALA A 1 171 ? -20.788 3.234 22.908 1.00 97.25 171 ALA A N 1
ATOM 1327 C CA . ALA A 1 171 ? -21.697 2.730 21.876 1.00 97.25 171 ALA A CA 1
ATOM 1328 C C . ALA A 1 171 ? -22.783 1.787 22.439 1.00 97.25 171 ALA A C 1
ATOM 1330 O O . ALA A 1 171 ? -23.814 1.579 21.808 1.00 97.25 171 ALA A O 1
ATOM 1331 N N . LEU A 1 172 ? -22.564 1.220 23.629 1.00 97.19 172 LEU A N 1
ATOM 1332 C CA . LEU A 1 172 ? -23.497 0.329 24.316 1.00 9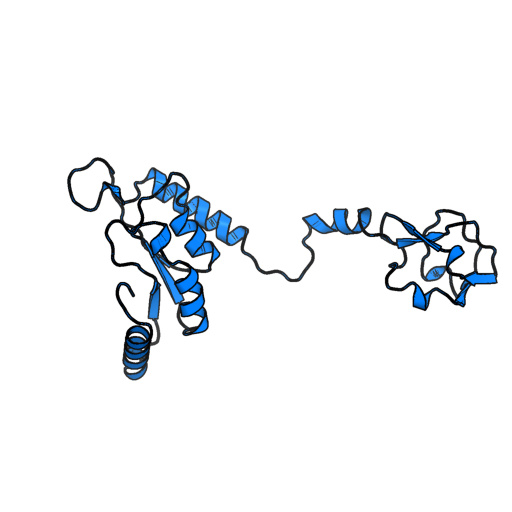7.19 172 LEU A CA 1
ATOM 1333 C C . LEU A 1 172 ? -24.324 1.051 25.387 1.00 97.19 172 LEU A C 1
ATOM 1335 O O . LEU A 1 172 ? -24.987 0.381 26.174 1.00 97.19 172 LEU A O 1
ATOM 1339 N N . ILE A 1 173 ? -24.331 2.390 25.418 1.00 97.06 173 ILE A N 1
ATOM 1340 C CA . ILE A 1 173 ? -25.054 3.175 26.431 1.00 97.06 173 ILE A CA 1
ATOM 1341 C C . ILE A 1 173 ? -26.526 2.763 26.562 1.00 97.06 173 ILE A C 1
ATOM 1343 O O . ILE A 1 173 ? -26.999 2.547 27.672 1.00 97.06 173 ILE A O 1
ATOM 1347 N N . ASN A 1 174 ? -27.218 2.508 25.450 1.00 96.69 174 ASN A N 1
ATOM 1348 C CA . ASN A 1 174 ? -28.623 2.083 25.458 1.00 96.69 174 ASN A CA 1
ATOM 1349 C C . ASN A 1 174 ? -28.847 0.718 26.125 1.00 96.69 174 ASN A C 1
ATOM 1351 O O . ASN A 1 174 ? -29.941 0.444 26.599 1.00 96.69 174 ASN A O 1
ATOM 1355 N N . LYS A 1 175 ? -27.819 -0.141 26.181 1.00 96.81 175 LYS A N 1
ATOM 1356 C CA . LYS A 1 175 ? -27.872 -1.417 26.910 1.00 96.81 175 LYS A CA 1
ATOM 1357 C C . LYS A 1 175 ? -27.627 -1.249 28.412 1.00 96.81 175 LYS A C 1
ATOM 1359 O O . LYS A 1 175 ? -27.853 -2.199 29.159 1.00 96.81 175 LYS A O 1
ATOM 1364 N N . VAL A 1 176 ? -27.112 -0.093 28.830 1.00 96.75 176 VAL A N 1
ATOM 1365 C CA . VAL A 1 176 ? -26.790 0.256 30.220 1.00 96.75 176 VAL A CA 1
ATOM 1366 C C . VAL A 1 176 ? -27.914 1.073 30.857 1.00 96.75 176 VAL A C 1
ATOM 1368 O O . VAL A 1 176 ? -28.263 0.831 32.010 1.00 96.75 176 VAL A O 1
ATOM 1371 N N . LEU A 1 177 ? -28.501 2.015 30.114 1.00 97.50 177 LEU A N 1
ATOM 1372 C CA . LEU A 1 177 ? -29.643 2.806 30.573 1.00 97.50 177 LEU A CA 1
ATOM 1373 C C . LEU A 1 177 ? -30.802 1.896 30.998 1.00 97.50 177 LEU A C 1
ATOM 1375 O O . LEU A 1 177 ? -31.112 0.913 30.329 1.00 97.50 177 LEU A O 1
ATOM 1379 N N . GLY A 1 178 ? -31.435 2.217 32.126 1.00 96.88 178 GLY A N 1
ATOM 1380 C CA . GLY A 1 178 ? -32.536 1.421 32.669 1.00 96.88 178 GLY A CA 1
ATOM 1381 C C . GLY A 1 178 ? -32.110 0.173 33.453 1.00 96.88 178 GLY A C 1
ATOM 1382 O O . GLY A 1 178 ? -32.957 -0.440 34.102 1.00 96.88 178 GLY A O 1
ATOM 1383 N N . ARG A 1 179 ? -30.821 -0.199 33.468 1.00 97.12 179 ARG A N 1
ATOM 1384 C CA . ARG A 1 179 ? -30.337 -1.293 34.325 1.00 97.12 179 ARG A CA 1
ATOM 1385 C C . ARG A 1 179 ? -30.225 -0.864 35.782 1.00 97.12 179 ARG A C 1
ATOM 1387 O O . ARG A 1 179 ? -29.881 0.280 36.080 1.00 97.12 179 ARG A O 1
ATOM 1394 N N . LYS A 1 180 ? -30.457 -1.821 36.681 1.00 97.69 180 LYS A N 1
ATOM 1395 C CA . LYS A 1 180 ? -30.279 -1.665 38.125 1.00 97.69 180 LYS A CA 1
ATOM 1396 C C . LYS A 1 180 ? -28.852 -2.022 38.530 1.00 97.69 180 LYS A C 1
ATOM 1398 O O . LYS A 1 180 ? -28.356 -3.079 38.147 1.00 97.69 180 LYS A O 1
ATOM 1403 N N . VAL A 1 181 ? -28.198 -1.157 39.302 1.00 97.31 181 VAL A N 1
ATOM 1404 C CA . VAL A 1 181 ? -26.851 -1.434 39.828 1.00 97.31 181 VAL A CA 1
ATOM 1405 C C . VAL A 1 181 ? -26.927 -2.285 41.093 1.00 97.31 181 VAL A C 1
ATOM 1407 O O . VAL A 1 181 ? -27.730 -2.009 41.989 1.00 97.31 181 VAL A O 1
ATOM 1410 N N . LYS A 1 182 ? -26.067 -3.300 41.212 1.00 97.06 182 LYS A N 1
ATOM 1411 C CA . LYS A 1 182 ? -26.053 -4.207 42.377 1.00 97.06 182 LYS A CA 1
ATOM 1412 C C . LYS A 1 182 ? -25.067 -3.808 43.478 1.00 97.06 182 LYS A C 1
ATOM 1414 O O . LYS A 1 182 ? -25.122 -4.335 44.592 1.00 97.06 182 LYS A O 1
ATOM 1419 N N . ALA A 1 183 ? -24.213 -2.826 43.195 1.00 94.88 183 ALA A N 1
ATOM 1420 C CA . ALA A 1 183 ? -23.244 -2.228 44.109 1.00 94.88 183 ALA A CA 1
ATOM 1421 C C . ALA A 1 183 ? -23.219 -0.696 43.928 1.00 94.88 183 ALA A C 1
ATOM 1423 O O . ALA A 1 183 ? -23.618 -0.215 42.864 1.00 94.88 183 ALA A O 1
ATOM 1424 N N . PRO A 1 184 ? -22.794 0.085 44.941 1.00 96.75 184 PRO A N 1
ATOM 1425 C CA . PRO A 1 184 ? -22.595 1.519 44.762 1.00 96.75 184 PRO A CA 1
ATOM 1426 C C . PRO A 1 184 ? -21.436 1.787 43.789 1.00 96.75 184 PRO A C 1
ATOM 1428 O O . PRO A 1 184 ? -20.433 1.075 43.811 1.00 96.75 184 PRO A O 1
ATOM 1431 N N . ILE A 1 185 ? -21.565 2.829 42.967 1.00 97.75 185 ILE A N 1
ATOM 1432 C CA . ILE A 1 185 ? -20.557 3.250 41.985 1.00 97.75 185 ILE A CA 1
ATOM 1433 C C . ILE A 1 185 ? -20.119 4.673 42.332 1.00 97.75 185 ILE A C 1
ATOM 1435 O O . ILE A 1 185 ? -20.957 5.568 42.429 1.00 97.75 185 ILE A O 1
ATOM 1439 N N . GLN A 1 186 ? -18.825 4.897 42.544 1.00 98.19 186 GLN A N 1
ATOM 1440 C CA . GLN A 1 186 ? -18.295 6.229 42.854 1.00 98.19 186 GLN A CA 1
ATOM 1441 C C . GLN A 1 186 ? -18.190 7.095 41.599 1.00 98.19 186 GLN A C 1
ATOM 1443 O O . GLN A 1 186 ? -18.036 6.571 40.499 1.00 98.19 186 GLN A O 1
ATOM 1448 N N . MET A 1 187 ? -18.238 8.421 41.759 1.00 97.75 187 MET A N 1
ATOM 1449 C CA . MET A 1 187 ? -17.919 9.344 40.666 1.00 97.75 187 MET A CA 1
ATOM 1450 C C . MET A 1 187 ? -16.563 8.985 40.034 1.00 97.75 187 MET A C 1
ATOM 1452 O O . MET A 1 187 ? -15.631 8.598 40.734 1.00 97.75 187 MET A O 1
ATOM 1456 N N . ASP A 1 188 ? -16.481 9.079 38.708 1.00 97.12 188 ASP A N 1
ATOM 1457 C CA . ASP A 1 188 ? -15.325 8.713 37.879 1.00 97.12 188 ASP A CA 1
ATOM 1458 C C . ASP A 1 188 ? -14.935 7.226 37.864 1.00 97.12 188 ASP A C 1
ATOM 1460 O O . ASP A 1 188 ? -14.037 6.832 37.117 1.00 97.12 188 ASP A O 1
ATOM 1464 N N . GLN A 1 189 ? -15.657 6.362 38.580 1.00 97.12 189 GLN A N 1
ATOM 1465 C CA . GLN A 1 189 ? -15.491 4.919 38.448 1.00 97.12 189 GLN A CA 1
ATOM 1466 C C . GLN A 1 189 ? -15.983 4.441 37.072 1.00 97.12 189 GLN A C 1
ATOM 1468 O O . GLN A 1 189 ? -17.056 4.831 36.600 1.00 97.12 189 GLN A O 1
ATOM 1473 N N . GLN A 1 190 ? -15.210 3.559 36.432 1.00 96.75 190 GLN A N 1
ATOM 1474 C CA . GLN A 1 190 ? -15.611 2.915 35.181 1.00 96.75 190 GLN A CA 1
ATOM 1475 C C . GLN A 1 190 ? -16.825 2.007 35.383 1.00 96.75 190 GLN A C 1
ATOM 1477 O O . GLN A 1 190 ? -16.884 1.217 36.327 1.00 96.75 190 GLN A O 1
ATOM 1482 N N . ILE A 1 191 ? -17.775 2.095 34.453 1.00 97.00 191 ILE A N 1
ATOM 1483 C CA . ILE A 1 191 ? -18.937 1.215 34.421 1.00 97.00 191 ILE A CA 1
ATOM 1484 C C . ILE A 1 191 ? -18.547 -0.085 33.718 1.00 97.00 191 ILE A C 1
ATOM 1486 O O . ILE A 1 191 ? -18.135 -0.066 32.556 1.00 97.00 191 ILE A O 1
ATOM 1490 N N . ASN A 1 192 ? -18.713 -1.205 34.415 1.00 96.75 192 ASN A N 1
ATOM 1491 C CA . ASN A 1 192 ? -18.445 -2.556 33.929 1.00 96.75 192 ASN A CA 1
ATOM 1492 C C . ASN A 1 192 ? -19.707 -3.426 34.031 1.00 96.75 192 ASN A C 1
ATOM 1494 O O . ASN A 1 192 ? -20.636 -3.108 34.774 1.00 96.75 192 ASN A O 1
ATOM 1498 N N . TRP A 1 193 ? -19.774 -4.504 33.243 1.00 95.88 193 TRP A N 1
ATOM 1499 C CA . TRP A 1 193 ? -20.971 -5.358 33.177 1.00 95.88 193 TRP A CA 1
ATOM 1500 C C . TRP A 1 193 ? -21.259 -6.088 34.489 1.00 95.88 193 TRP A C 1
ATOM 1502 O O . TRP A 1 193 ? -22.415 -6.348 34.809 1.00 95.88 193 TRP A O 1
ATOM 1512 N N . ASP A 1 194 ? -20.220 -6.363 35.268 1.00 95.19 194 ASP A N 1
ATOM 1513 C CA . ASP A 1 194 ? -20.305 -6.959 36.595 1.00 95.19 194 ASP A CA 1
ATOM 1514 C C . ASP A 1 194 ? -20.968 -6.043 37.634 1.00 95.19 194 ASP A C 1
ATOM 1516 O O . ASP A 1 194 ? -21.284 -6.526 38.713 1.00 95.19 194 ASP A O 1
ATOM 1520 N N . LEU A 1 195 ? -21.240 -4.767 37.334 1.00 94.06 195 LEU A N 1
ATOM 1521 C CA . LEU A 1 195 ? -21.962 -3.847 38.226 1.00 94.06 195 LEU A CA 1
ATOM 1522 C C . LEU A 1 195 ? -23.492 -3.985 38.147 1.00 94.06 195 LEU A C 1
ATOM 1524 O O . LEU A 1 195 ? -24.201 -3.387 38.962 1.00 94.06 195 LEU A O 1
ATOM 1528 N N . PHE A 1 196 ? -24.001 -4.766 37.193 1.00 93.69 196 PHE A N 1
ATOM 1529 C CA . PHE A 1 196 ? -25.429 -5.020 36.992 1.00 93.69 196 PHE A CA 1
ATOM 1530 C C . PHE A 1 196 ? -25.805 -6.445 37.409 1.00 93.69 196 PHE A C 1
ATOM 1532 O O . PHE A 1 196 ? -24.940 -7.329 37.470 1.00 93.69 196 PHE A O 1
ATOM 1539 N N . ASP A 1 197 ? -27.088 -6.633 37.716 1.00 77.62 197 ASP A N 1
ATOM 1540 C CA . ASP A 1 197 ? -27.729 -7.954 37.757 1.00 77.62 197 ASP A CA 1
ATOM 1541 C C . ASP A 1 197 ? -27.976 -8.494 36.332 1.00 77.62 197 ASP A C 1
ATOM 1543 O O . ASP A 1 197 ? -28.173 -7.676 35.389 1.00 77.62 197 ASP A O 1
#

Solvent-accessible surface area (backbone atoms only — not comparable to full-atom values): 11098 Å² total; per-residue (Å²): 84,45,89,56,55,74,67,58,52,50,51,51,53,51,51,43,44,75,74,68,54,84,86,61,71,50,35,41,36,47,82,37,93,62,26,53,78,92,63,53,56,62,69,52,44,48,53,50,38,72,76,37,72,92,42,51,37,16,35,41,53,34,37,64,69,56,99,77,36,53,68,66,41,51,38,44,61,63,58,34,80,45,81,44,67,54,72,32,91,49,49,84,50,89,66,99,58,23,69,42,20,37,32,68,69,52,49,54,49,43,54,56,46,45,53,50,36,60,71,70,64,64,90,71,97,65,86,51,79,87,43,50,61,51,50,45,52,70,33,46,5,26,17,24,64,38,69,41,58,57,68,40,62,42,48,75,83,43,45,41,76,38,71,42,29,88,35,42,48,54,90,48,45,78,78,47,49,70,40,45,26,72,48,66,43,50,52,71,37,66,40,48,76,85,45,41,122

Nearest PDB structures (foldseek):
  4ipj-assembly1_A-2  TM=8.832E-01  e=2.098E-17  Neisseria meningitidis
  8h2c-assembly2_C  TM=9.167E-01  e=1.131E-15  Campylobacter jejuni
  8h2c-assembly2_D  TM=9.105E-01  e=4.092E-15  Campylobacter jejuni
  8h2c-assembly1_B  TM=9.133E-01  e=7.884E-14  Campylobacter jejuni
  3g8r-assembly1_B  TM=7.948E-01  e=6.173E-13  Chromobacterium violaceum ATCC 12472

Organism: NCBI:txid412755

InterPro domains:
  IPR006190 Antifreeze-like/N-acetylneuraminic acid synthase, SAF domain [PS50844] (141-197)
  IPR013132 PseI/NeuA/B-like [PF03102] (1-121)
  IPR013785 Aldolase-type TIM barrel [G3DSA:3.20.20.70] (1-121)
  IPR013974 SAF domain [PF08666] (139-195)
  IPR013974 SAF domain [SM00858] (139-197)
  IPR036732 Antifreeze-like/N-acetylneuraminic acid synthase C-terminal domain superfamily [SSF51269] (131-196)
  IPR051690 PseI/Nans/NeuA/B acid synthases [PTHR42966] (1-195)
  IPR057736 PseI/NeuA/NeuB, SAF domain [cd11615] (139-196)